Protein AF-0000000075688132 (afdb_homodimer)

Organism: Trichomonas vaginalis (strain ATCC PRA-98 / G3) (NCBI:txid412133)

InterPro domains:
  IPR000504 RNA recognition motif domain [PF00076] (13-69)
  IPR000504 RNA recognition motif domain [PS50102] (11-80)
  IPR012677 Nucleotide-binding alpha-beta plait domain superfamily [G3DSA:3.30.70.330] (2-105)
  IPR035979 RNA-binding domain superfamily [SSF54928] (10-76)

Nearest PDB structures (foldseek):
  6e4n-assembly1_A  TM=9.206E-01  e=1.959E-04  Trypanosoma brucei
  6e4p-assembly5_E  TM=8.701E-01  e=2.554E-04  Trypanosoma brucei
  1wg4-assembly1_A  TM=6.788E-01  e=3.116E-04  Mus musculus
  2mqo-assembly1_A  TM=6.902E-01  e=6.048E-04  Rattus norvegicus
  2o3d-assembly1_A  TM=6.010E-01  e=4.957E-04  Homo sapiens

Foldseek 3Di:
DPPVPCPAAAQKKKKDQDDQPDDPVLVCVVLPVLAAWDDWDQDPVRMIMTGGPDRRSLVVSQCQLVCVVPHFDDRVVTTMHMGTDDDPPCPVPPPPPDPPDDDDD/DPPPPCPAAAQKKKKDQDDQPDDPVLVCVVLPVLAAWDDWDQDPVRMIMTGGPDRRSLVVSQCQLVCVVPHFDDRVVTTMHMGTDDDPPCVVPPPPPPPPDDDDD

Radius of gyration: 23.94 Å; Cα contacts (8 Å, |Δi|>4): 353; chains: 2; bounding box: 51×87×80 Å

pLDDT: mean 81.84, std 22.95, range [25.56, 98.81]

Structure (mmCIF, N/CA/C/O backbone):
data_AF-0000000075688132-model_v1
#
loop_
_entity.id
_entity.type
_entity.pdbx_description
1 polymer 'RRM domain-containing protein'
#
loop_
_atom_site.group_PDB
_atom_site.id
_atom_site.type_symbol
_atom_site.label_atom_id
_atom_site.label_alt_id
_atom_site.label_comp_id
_atom_site.label_asym_id
_atom_site.label_entity_id
_atom_site.label_seq_id
_atom_site.pdbx_PDB_ins_code
_atom_site.Cartn_x
_atom_site.Cartn_y
_atom_site.Cartn_z
_atom_site.occupancy
_atom_site.B_iso_or_equiv
_atom_site.auth_seq_id
_atom_site.auth_comp_id
_atom_site.auth_asym_id
_atom_site.auth_atom_id
_atom_site.pdbx_PDB_model_num
ATOM 1 N N . MET A 1 1 ? -25.5 -23.625 10.602 1 25.56 1 MET A N 1
ATOM 2 C CA . MET A 1 1 ? -24.75 -22.469 10.141 1 25.56 1 MET A CA 1
ATOM 3 C C . MET A 1 1 ? -23.297 -22.844 9.844 1 25.56 1 MET A C 1
ATOM 5 O O . MET A 1 1 ? -22.547 -23.188 10.75 1 25.56 1 MET A O 1
ATOM 9 N N . SER A 1 2 ? -23.031 -23.703 8.859 1 31.55 2 SER A N 1
ATOM 10 C CA . SER A 1 2 ? -21.828 -24.438 8.484 1 31.55 2 SER A CA 1
ATOM 11 C C . SER A 1 2 ? -20.594 -23.547 8.469 1 31.55 2 SER A C 1
ATOM 13 O O . SER A 1 2 ? -20.594 -22.5 7.805 1 31.55 2 SER A O 1
ATOM 15 N N . GLU A 1 3 ? -19.984 -23.297 9.531 1 35.25 3 GLU A N 1
ATOM 16 C CA . GLU A 1 3 ? -18.688 -22.625 9.594 1 35.25 3 GLU A CA 1
ATOM 17 C C . GLU A 1 3 ? -17.844 -22.953 8.367 1 35.25 3 GLU A C 1
ATOM 19 O O . GLU A 1 3 ? -17.438 -24.094 8.172 1 35.25 3 GLU A O 1
ATOM 24 N N . GLU A 1 4 ? -18.375 -22.688 7.195 1 37.09 4 GLU A N 1
ATOM 25 C CA . GLU A 1 4 ? -17.656 -22.891 5.938 1 37.09 4 GLU A CA 1
ATOM 26 C C . GLU A 1 4 ? -16.156 -22.688 6.117 1 37.09 4 GLU A C 1
ATOM 28 O O . GLU A 1 4 ? -15.719 -21.625 6.555 1 37.09 4 GLU A O 1
ATOM 33 N N . LYS A 1 5 ? -15.43 -23.5 6.816 1 43.66 5 LYS A N 1
ATOM 34 C CA . LYS A 1 5 ? -14 -23.797 6.84 1 43.66 5 LYS A CA 1
ATOM 35 C C . LYS A 1 5 ? -13.297 -23.219 5.617 1 43.66 5 LYS A C 1
ATOM 37 O O . LYS A 1 5 ? -13.398 -23.766 4.516 1 43.66 5 LYS A O 1
ATOM 42 N N . THR A 1 6 ? -13.422 -22 5.215 1 45.59 6 THR A N 1
ATOM 43 C CA . THR A 1 6 ? -13.039 -21.281 4.004 1 45.59 6 THR A CA 1
ATOM 44 C C . THR A 1 6 ? -11.602 -21.625 3.609 1 45.59 6 THR A C 1
ATOM 46 O O . THR A 1 6 ? -10.648 -21.047 4.133 1 45.59 6 THR A O 1
ATOM 49 N N . GLY A 1 7 ? -11.141 -22.812 3.646 1 58.16 7 GLY A N 1
ATOM 50 C CA . GLY A 1 7 ? -10.055 -23.516 2.988 1 58.16 7 GLY A CA 1
ATOM 51 C C . GLY A 1 7 ? -9.602 -22.859 1.701 1 58.16 7 GLY A C 1
ATOM 52 O O . GLY A 1 7 ? -8.938 -23.484 0.873 1 58.16 7 GLY A O 1
ATOM 53 N N . GLY A 1 8 ? -10.227 -21.734 1.253 1 80.25 8 GLY A N 1
ATOM 54 C CA . GLY A 1 8 ? -10.07 -21.031 -0.012 1 80.25 8 GLY A CA 1
ATOM 55 C C . GLY A 1 8 ? -8.719 -20.359 -0.161 1 80.25 8 GLY A C 1
ATOM 56 O O . GLY A 1 8 ? -7.875 -20.453 0.733 1 80.25 8 GLY A O 1
ATOM 57 N N . PHE A 1 9 ? -8.328 -20.031 -1.297 1 92.69 9 PHE A N 1
ATOM 58 C CA . PHE A 1 9 ? -7.098 -19.312 -1.621 1 92.69 9 PHE A CA 1
ATOM 59 C C . PHE A 1 9 ? -6.906 -18.109 -0.695 1 92.69 9 PHE A C 1
ATOM 61 O O . PHE A 1 9 ? -7.859 -17.391 -0.407 1 92.69 9 PHE A O 1
ATOM 68 N N . PRO A 1 10 ? -5.711 -18.047 -0.022 1 96.44 10 PRO A N 1
ATOM 69 C CA . PRO A 1 10 ? -5.469 -16.922 0.874 1 96.44 10 PRO A CA 1
ATOM 70 C C . PRO A 1 10 ? -5.676 -15.57 0.189 1 96.44 10 PRO A C 1
ATOM 72 O O . PRO A 1 10 ? -5.52 -15.461 -1.03 1 96.44 10 PRO A O 1
ATOM 75 N N . LYS A 1 11 ? -6.051 -14.547 0.986 1 97.88 11 LYS A N 1
ATOM 76 C CA . LYS A 1 11 ? -6.211 -13.188 0.479 1 97.88 11 LYS A CA 1
ATOM 77 C C . LYS A 1 11 ? -4.863 -12.469 0.377 1 97.88 11 LYS A C 1
ATOM 79 O O . LYS A 1 11 ? -4.75 -11.438 -0.286 1 97.88 11 LYS A O 1
ATOM 84 N N . THR A 1 12 ? -3.854 -13.023 1.082 1 98.5 12 THR A N 1
ATOM 85 C CA . THR A 1 12 ? -2.541 -12.391 1.166 1 98.5 12 THR A CA 1
ATOM 86 C C . THR A 1 12 ? -1.524 -13.141 0.309 1 98.5 12 THR A C 1
ATOM 88 O O . THR A 1 12 ? -1.48 -14.375 0.321 1 98.5 12 THR A O 1
ATOM 91 N N . VAL A 1 13 ? -0.797 -12.375 -0.409 1 98.25 1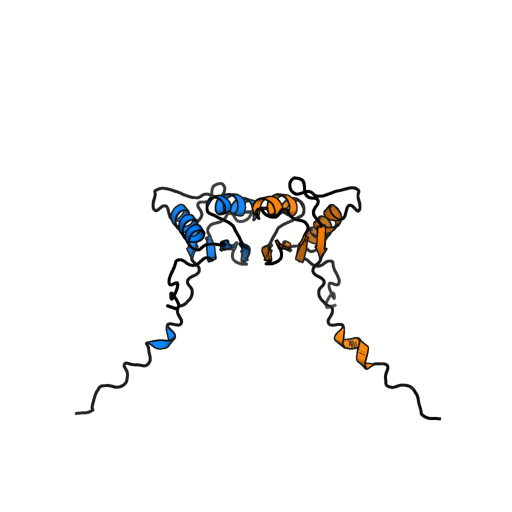3 VAL A N 1
ATOM 92 C CA . VAL A 1 13 ? 0.225 -12.961 -1.271 1 98.25 13 VAL A CA 1
ATOM 93 C C . VAL A 1 13 ? 1.539 -12.195 -1.104 1 98.25 13 VAL A C 1
ATOM 95 O O . VAL A 1 13 ? 1.55 -11.062 -0.623 1 98.25 13 VAL A O 1
ATOM 98 N N . PHE A 1 14 ? 2.6 -12.844 -1.482 1 98.31 14 PHE A N 1
ATOM 99 C CA . PHE A 1 14 ? 3.916 -12.227 -1.578 1 98.31 14 PHE A CA 1
ATOM 100 C C . PHE A 1 14 ? 4.348 -12.094 -3.033 1 98.31 14 PHE A C 1
ATOM 102 O O . PHE A 1 14 ? 4.188 -13.031 -3.822 1 98.31 14 PHE A O 1
ATOM 109 N N . VAL A 1 15 ? 4.832 -10.961 -3.303 1 98.25 15 VAL A N 1
ATOM 110 C CA . VAL A 1 15 ? 5.379 -10.703 -4.633 1 98.25 15 VAL A CA 1
ATOM 111 C C . VAL A 1 15 ? 6.902 -10.688 -4.57 1 98.25 15 VAL A C 1
ATOM 113 O O . VAL A 1 15 ? 7.492 -9.93 -3.793 1 98.25 15 VAL A O 1
ATOM 116 N N . LYS A 1 16 ? 7.512 -11.453 -5.398 1 97.12 16 LYS A N 1
ATOM 117 C CA . LYS A 1 16 ? 8.961 -11.617 -5.422 1 97.12 16 LYS A CA 1
ATOM 118 C C . LYS A 1 16 ? 9.531 -11.312 -6.805 1 97.12 16 LYS A C 1
ATOM 120 O O . LYS A 1 16 ? 8.773 -11.117 -7.762 1 97.12 16 LYS A O 1
ATOM 125 N N . ARG A 1 17 ? 10.938 -11.25 -6.832 1 96.5 17 ARG A N 1
ATOM 126 C CA . ARG A 1 17 ? 11.672 -10.977 -8.062 1 96.5 17 ARG A CA 1
ATOM 127 C C . ARG A 1 17 ? 11.383 -9.57 -8.57 1 96.5 17 ARG A C 1
ATOM 129 O O . ARG A 1 17 ? 11.195 -9.359 -9.773 1 96.5 17 ARG A O 1
ATOM 136 N N . LEU A 1 18 ? 11.273 -8.75 -7.668 1 97.06 18 LEU A N 1
ATOM 137 C CA . LEU A 1 18 ? 11.086 -7.34 -7.988 1 97.06 18 LEU A CA 1
ATOM 138 C C . LEU A 1 18 ? 12.422 -6.645 -8.203 1 97.06 18 LEU A C 1
ATOM 140 O O . LEU A 1 18 ? 13.43 -7.023 -7.598 1 97.06 18 LEU A O 1
ATOM 144 N N . PRO A 1 19 ? 12.383 -5.621 -9.109 1 96.25 19 PRO A N 1
ATOM 145 C CA . PRO A 1 19 ? 13.594 -4.809 -9.188 1 96.25 19 PRO A CA 1
ATOM 146 C C . PRO A 1 19 ? 13.992 -4.215 -7.836 1 96.25 19 PRO A C 1
ATOM 148 O O . PRO A 1 19 ? 13.133 -3.979 -6.984 1 96.25 19 PRO A O 1
ATOM 151 N N . GLU A 1 20 ? 15.266 -3.926 -7.652 1 93.31 20 GLU A N 1
ATOM 152 C CA . GLU A 1 20 ? 15.758 -3.41 -6.379 1 93.31 20 GLU A CA 1
ATOM 153 C C . GLU A 1 20 ? 15.141 -2.051 -6.059 1 93.31 20 GLU A C 1
ATOM 155 O O . GLU A 1 20 ? 14.914 -1.722 -4.895 1 93.31 20 GLU A O 1
ATOM 160 N N . ASP A 1 21 ? 14.875 -1.342 -7.094 1 93.94 21 ASP A N 1
ATOM 161 C CA . ASP A 1 21 ? 14.414 0.03 -6.895 1 93.94 21 ASP A CA 1
ATOM 162 C C . ASP A 1 21 ? 12.945 0.176 -7.266 1 93.94 21 ASP A C 1
ATOM 164 O O . ASP A 1 21 ? 12.516 1.24 -7.715 1 93.94 21 ASP A O 1
ATOM 168 N N . TYR A 1 22 ? 12.195 -0.896 -7.184 1 95.94 22 TYR A N 1
ATOM 169 C CA . TYR A 1 22 ? 10.773 -0.779 -7.512 1 95.94 22 TYR A CA 1
ATOM 170 C C . TYR A 1 22 ? 10.07 0.173 -6.551 1 95.94 22 TYR A C 1
ATOM 172 O O . TYR A 1 22 ? 10.562 0.437 -5.453 1 95.94 22 TYR A O 1
ATOM 180 N N . THR A 1 23 ? 8.992 0.674 -6.98 1 95.69 23 THR A N 1
ATOM 181 C CA . THR A 1 23 ? 8.141 1.503 -6.133 1 95.69 23 THR A CA 1
ATOM 182 C C . THR A 1 23 ? 6.816 0.804 -5.848 1 95.69 23 THR A C 1
ATOM 184 O O . THR A 1 23 ? 6.375 -0.043 -6.625 1 95.69 23 THR A O 1
ATOM 187 N N . MET A 1 24 ? 6.223 1.132 -4.77 1 96.31 24 MET A N 1
ATOM 188 C CA . MET A 1 24 ? 4.922 0.572 -4.406 1 96.31 24 MET A CA 1
ATOM 189 C C . MET A 1 24 ? 3.877 0.894 -5.469 1 96.31 24 MET A C 1
ATOM 191 O O . MET A 1 24 ? 3.016 0.066 -5.77 1 96.31 24 MET A O 1
ATOM 195 N N . THR A 1 25 ? 4.012 2.01 -6.02 1 96.62 25 THR A N 1
ATOM 196 C CA . THR A 1 25 ? 3.068 2.471 -7.031 1 96.62 25 THR A CA 1
ATOM 197 C C . THR A 1 25 ? 3.053 1.523 -8.227 1 96.62 25 THR A C 1
ATOM 199 O O . THR A 1 25 ? 1.985 1.163 -8.727 1 96.62 25 THR A O 1
ATOM 202 N N . GLU A 1 26 ? 4.23 1.087 -8.688 1 96.69 26 GLU A N 1
ATOM 203 C CA . GLU A 1 26 ? 4.332 0.205 -9.844 1 96.69 26 GLU A CA 1
ATOM 204 C C . GLU A 1 26 ? 3.615 -1.118 -9.594 1 96.69 26 GLU A C 1
ATOM 206 O O . GLU A 1 26 ? 2.895 -1.613 -10.461 1 96.69 26 GLU A O 1
ATOM 211 N N . VAL A 1 27 ? 3.779 -1.646 -8.445 1 97.44 27 VAL A N 1
ATOM 212 C CA . VAL A 1 27 ? 3.178 -2.936 -8.125 1 97.44 27 VAL A CA 1
ATOM 213 C C . VAL A 1 27 ? 1.677 -2.768 -7.91 1 97.44 27 VAL A C 1
ATOM 215 O O . VAL A 1 27 ? 0.883 -3.607 -8.344 1 97.44 27 VAL A O 1
ATOM 218 N N . ALA A 1 28 ? 1.306 -1.688 -7.23 1 97.81 28 ALA A N 1
ATOM 219 C CA . ALA A 1 28 ? -0.109 -1.405 -7.004 1 97.81 28 ALA A CA 1
ATOM 220 C C . ALA A 1 28 ? -0.863 -1.298 -8.328 1 97.81 28 ALA A C 1
ATOM 222 O O . ALA A 1 28 ? -2 -1.763 -8.438 1 97.81 28 ALA A O 1
ATOM 223 N N . GLU A 1 29 ? -0.226 -0.663 -9.336 1 96.94 29 GLU A N 1
ATOM 224 C CA . GLU A 1 29 ? -0.842 -0.496 -10.648 1 96.94 29 GLU A CA 1
ATOM 225 C C . GLU A 1 29 ? -1.121 -1.847 -11.297 1 96.94 29 GLU A C 1
ATOM 227 O O . GLU A 1 29 ? -2.139 -2.016 -11.977 1 96.94 29 GLU A O 1
ATOM 232 N N . LEU A 1 30 ? -0.283 -2.707 -11.094 1 96.25 30 LEU A N 1
ATOM 233 C CA . LEU A 1 30 ? -0.427 -4.043 -11.656 1 96.25 30 LEU A CA 1
ATOM 234 C C . LEU A 1 30 ? -1.468 -4.852 -10.891 1 96.25 30 LEU A C 1
ATOM 236 O O . LEU A 1 30 ? -2.369 -5.441 -11.484 1 96.25 30 LEU A O 1
ATOM 240 N N . ALA A 1 31 ? -1.427 -4.883 -9.586 1 98 31 ALA A N 1
ATOM 241 C CA . ALA A 1 31 ? -2.232 -5.734 -8.711 1 98 31 ALA A CA 1
ATOM 242 C C . ALA A 1 31 ? -3.689 -5.281 -8.703 1 98 31 ALA A C 1
ATOM 244 O O . ALA A 1 31 ? -4.598 -6.102 -8.547 1 98 31 ALA A O 1
ATOM 245 N N . VAL A 1 32 ? -3.898 -3.982 -8.836 1 97.31 32 VAL A N 1
ATOM 246 C CA . VAL A 1 32 ? -5.242 -3.424 -8.719 1 97.31 32 VAL A CA 1
ATOM 247 C C . VAL A 1 32 ? -6.129 -3.969 -9.828 1 97.31 32 VAL A C 1
ATOM 249 O O . VAL A 1 32 ? -7.355 -3.979 -9.711 1 97.31 32 VAL A O 1
ATOM 252 N N . GLN A 1 33 ? -5.531 -4.41 -10.977 1 96.69 33 GLN A N 1
ATOM 253 C CA . GLN A 1 33 ? -6.277 -4.953 -12.102 1 96.69 33 GLN A CA 1
ATOM 254 C C . GLN A 1 33 ? -6.992 -6.246 -11.719 1 96.69 33 GLN A C 1
ATOM 256 O O . GLN A 1 33 ? -7.918 -6.68 -12.406 1 96.69 33 GLN A O 1
ATOM 261 N N . TYR A 1 34 ? -6.66 -6.832 -10.57 1 96.81 34 TYR A N 1
ATOM 262 C CA . TYR A 1 34 ? -7.195 -8.141 -10.188 1 96.81 34 TYR A CA 1
ATOM 263 C C . T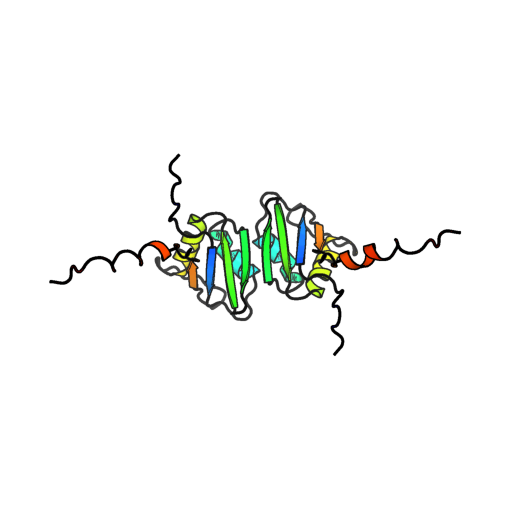YR A 1 34 ? -8.18 -8.008 -9.031 1 96.81 34 TYR A C 1
ATOM 265 O O . TYR A 1 34 ? -8.859 -8.969 -8.68 1 96.81 34 TYR A O 1
ATOM 273 N N . GLY A 1 35 ? -8.164 -6.797 -8.422 1 97.38 35 GLY A N 1
ATOM 274 C CA . GLY A 1 35 ? -9.109 -6.586 -7.34 1 97.38 35 GLY A CA 1
ATOM 275 C C . GLY A 1 35 ? -8.695 -5.465 -6.406 1 97.38 35 GLY A C 1
ATOM 276 O O . GLY A 1 35 ? -7.676 -4.809 -6.621 1 97.38 35 GLY A O 1
ATOM 277 N N . GLN A 1 36 ? -9.5 -5.258 -5.379 1 97.12 36 GLN A N 1
ATOM 278 C CA . GLN A 1 36 ? -9.242 -4.199 -4.41 1 97.12 36 GLN A CA 1
ATOM 279 C C . GLN A 1 36 ? -8.117 -4.59 -3.457 1 97.12 36 GLN A C 1
ATOM 281 O O . GLN A 1 36 ? -8.117 -5.688 -2.898 1 97.12 36 GLN A O 1
ATOM 286 N N . ILE A 1 37 ? -7.215 -3.719 -3.305 1 98.38 37 ILE A N 1
ATOM 287 C CA . ILE A 1 37 ? -6.078 -3.934 -2.418 1 98.38 37 ILE A CA 1
ATOM 288 C C . ILE A 1 37 ? -6.367 -3.322 -1.05 1 98.38 37 ILE A C 1
ATOM 290 O O . ILE A 1 37 ? -6.789 -2.168 -0.956 1 98.38 37 ILE A O 1
ATOM 294 N N . MET A 1 38 ? -6.094 -4.039 0.007 1 98.06 38 MET A N 1
ATOM 295 C CA . MET A 1 38 ? -6.359 -3.57 1.363 1 98.06 38 MET A CA 1
ATOM 296 C C . MET A 1 38 ? -5.066 -3.186 2.072 1 98.06 38 MET A C 1
ATOM 298 O O . MET A 1 38 ? -5.07 -2.342 2.971 1 98.06 38 MET A O 1
ATOM 302 N N . GLU A 1 39 ? -4.031 -3.865 1.659 1 98.62 39 GLU A N 1
ATOM 303 C CA . GLU A 1 39 ? -2.756 -3.652 2.338 1 98.62 39 GLU A CA 1
ATOM 304 C C . GLU A 1 39 ? -1.582 -3.959 1.414 1 98.62 39 GLU A C 1
ATOM 306 O O . GLU A 1 39 ? -1.639 -4.898 0.619 1 98.62 39 GLU A O 1
ATOM 311 N N . MET A 1 40 ? -0.574 -3.195 1.532 1 98.75 40 MET A N 1
ATOM 312 C CA . MET A 1 40 ? 0.714 -3.439 0.889 1 98.75 40 MET A CA 1
ATOM 313 C C . MET A 1 40 ? 1.865 -3.107 1.832 1 98.75 40 MET A C 1
ATOM 315 O O . MET A 1 40 ? 1.902 -2.021 2.414 1 98.75 40 MET A O 1
ATOM 319 N N . THR A 1 41 ? 2.836 -4.047 1.959 1 98.69 41 THR A N 1
ATOM 320 C CA . THR A 1 41 ? 3.957 -3.818 2.863 1 98.69 41 THR A CA 1
ATOM 321 C C . THR A 1 41 ? 5.258 -4.324 2.25 1 98.69 41 THR A C 1
ATOM 323 O O . THR A 1 41 ? 5.344 -5.473 1.816 1 98.69 41 THR A O 1
ATOM 326 N N . ARG A 1 42 ? 6.137 -3.428 2.201 1 98.25 42 ARG A N 1
ATOM 327 C CA . ARG A 1 42 ? 7.465 -3.834 1.748 1 98.25 42 ARG A CA 1
ATOM 328 C C . ARG A 1 42 ? 8.211 -4.586 2.844 1 98.25 42 ARG A C 1
ATOM 330 O O . ARG A 1 42 ? 8.312 -4.109 3.977 1 98.25 42 ARG A O 1
ATOM 337 N N . MET A 1 43 ? 8.734 -5.703 2.482 1 97.5 43 MET A N 1
ATOM 338 C CA . MET A 1 43 ? 9.469 -6.516 3.439 1 97.5 43 MET A CA 1
ATOM 339 C C . MET A 1 43 ? 10.961 -6.188 3.398 1 97.5 43 MET A C 1
ATOM 341 O O . MET A 1 43 ? 11.445 -5.602 2.43 1 97.5 43 MET A O 1
ATOM 345 N N . ASP A 1 44 ? 11.664 -6.598 4.367 1 95.38 44 ASP A N 1
ATOM 346 C CA . ASP A 1 44 ? 13.094 -6.309 4.492 1 95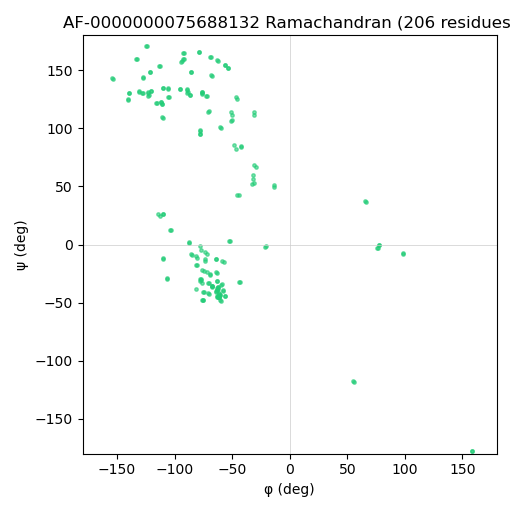.38 44 ASP A CA 1
ATOM 347 C C . ASP A 1 44 ? 13.898 -7.051 3.426 1 95.38 44 ASP A C 1
ATOM 349 O O . ASP A 1 44 ? 14.961 -6.59 3.01 1 95.38 44 ASP A O 1
ATOM 353 N N . ASP A 1 45 ? 13.422 -8.102 2.957 1 96 45 ASP A N 1
ATOM 354 C CA . ASP A 1 45 ? 14.141 -8.906 1.974 1 96 45 ASP A CA 1
ATOM 355 C C . ASP A 1 45 ? 13.852 -8.422 0.553 1 96 45 ASP A C 1
ATOM 357 O O . ASP A 1 45 ? 14.32 -9.023 -0.418 1 96 45 ASP A O 1
ATOM 361 N N . GLY A 1 46 ? 13.07 -7.387 0.427 1 95.69 46 GLY A N 1
ATOM 362 C CA . GLY A 1 46 ? 12.797 -6.824 -0.884 1 95.69 46 GLY A CA 1
ATOM 363 C C . GLY A 1 46 ? 11.477 -7.293 -1.47 1 95.69 46 GLY A C 1
ATOM 364 O O . GLY A 1 46 ? 11.039 -6.789 -2.508 1 95.69 46 GLY A O 1
ATOM 365 N N . ALA A 1 47 ? 10.859 -8.242 -0.813 1 97.81 47 ALA A N 1
ATOM 366 C CA . ALA A 1 47 ? 9.547 -8.695 -1.274 1 97.81 47 ALA A CA 1
ATOM 367 C C . ALA A 1 47 ? 8.453 -7.723 -0.84 1 97.81 47 ALA A C 1
ATOM 369 O O . ALA A 1 47 ? 8.695 -6.828 -0.025 1 97.81 47 ALA A O 1
ATOM 370 N N . LEU A 1 48 ? 7.332 -7.941 -1.489 1 98.56 48 LEU A N 1
ATOM 371 C CA . LEU A 1 48 ? 6.184 -7.109 -1.148 1 98.56 48 LEU A CA 1
ATOM 372 C C . LEU A 1 48 ? 5.004 -7.973 -0.711 1 98.56 48 LEU A C 1
ATOM 374 O O . LEU A 1 48 ? 4.613 -8.906 -1.417 1 98.56 48 LEU A O 1
ATOM 378 N N . LEU A 1 49 ? 4.473 -7.668 0.421 1 98.75 49 LEU A N 1
ATOM 379 C CA . LEU A 1 49 ? 3.242 -8.297 0.885 1 98.75 49 LEU A CA 1
ATOM 380 C C . LEU A 1 49 ? 2.02 -7.535 0.383 1 98.75 49 LEU A C 1
ATOM 382 O O . LEU A 1 49 ? 1.95 -6.309 0.507 1 98.75 49 LEU A O 1
ATOM 386 N N . ILE A 1 50 ? 1.088 -8.25 -0.172 1 98.81 50 ILE A N 1
ATOM 387 C CA . ILE A 1 50 ? -0.166 -7.648 -0.608 1 98.81 50 ILE A CA 1
ATOM 388 C C . ILE A 1 50 ? -1.344 -8.43 -0.027 1 98.81 50 ILE A C 1
ATOM 390 O O . ILE A 1 50 ? -1.396 -9.656 -0.131 1 98.81 50 ILE A O 1
ATOM 394 N N . ARG A 1 51 ? -2.256 -7.691 0.553 1 98.62 51 ARG A N 1
ATOM 395 C CA . ARG A 1 51 ? -3.527 -8.266 0.977 1 98.62 51 ARG A CA 1
ATOM 396 C C . ARG A 1 51 ? -4.68 -7.719 0.14 1 98.62 51 ARG A C 1
ATOM 398 O O . ARG A 1 51 ? -4.938 -6.512 0.138 1 98.62 51 ARG A O 1
ATOM 405 N N . PHE A 1 52 ? -5.379 -8.641 -0.477 1 98.25 52 PHE A N 1
ATOM 406 C CA . PHE A 1 52 ? -6.559 -8.273 -1.25 1 98.25 52 PHE A CA 1
ATOM 407 C C . PHE A 1 52 ? -7.812 -8.352 -0.391 1 98.25 52 PHE A C 1
ATOM 409 O O . PHE A 1 52 ? -7.812 -8.984 0.667 1 98.25 52 PHE A O 1
ATOM 416 N N . GLU A 1 53 ? -8.789 -7.672 -0.846 1 97.31 53 GLU A N 1
ATOM 417 C CA . GLU A 1 53 ? -10.086 -7.766 -0.18 1 97.31 53 GLU A CA 1
ATOM 418 C C . GLU A 1 53 ? -10.695 -9.156 -0.351 1 97.31 53 GLU A C 1
ATOM 420 O O . GLU A 1 53 ? -11.312 -9.688 0.577 1 97.31 53 GLU A O 1
ATOM 425 N N . GLU A 1 54 ? -10.484 -9.773 -1.524 1 97.19 54 GLU A N 1
ATOM 426 C CA . GLU A 1 54 ? -11.094 -11.062 -1.854 1 97.19 54 GLU A CA 1
ATOM 427 C C . GLU A 1 54 ? -10.039 -12.109 -2.174 1 97.19 54 GLU A C 1
ATOM 429 O O . GLU A 1 54 ? -9.039 -11.805 -2.832 1 97.19 54 GLU A O 1
ATO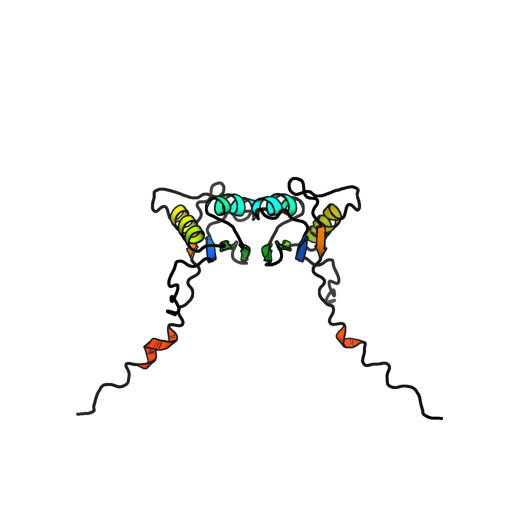M 434 N N . SER A 1 55 ? -10.359 -13.344 -1.851 1 96.88 55 SER A N 1
ATOM 435 C CA . SER A 1 55 ? -9.453 -14.453 -2.133 1 96.88 55 SER A CA 1
ATOM 436 C C . SER A 1 55 ? -9.312 -14.68 -3.635 1 96.88 55 SER A C 1
ATOM 438 O O . SER A 1 55 ? -8.234 -15.031 -4.117 1 96.88 55 SER A O 1
ATOM 440 N N . ASP A 1 56 ? -10.43 -14.484 -4.34 1 96.75 56 ASP A N 1
ATOM 441 C CA . ASP A 1 56 ? -10.422 -14.688 -5.785 1 96.75 56 ASP A CA 1
ATOM 442 C C . ASP A 1 56 ? -9.461 -13.719 -6.473 1 96.75 56 ASP A C 1
ATOM 444 O O . ASP A 1 56 ? -8.828 -14.07 -7.473 1 96.75 56 ASP A O 1
ATOM 448 N N . SER A 1 57 ? -9.383 -12.516 -6.023 1 97.62 57 SER A N 1
ATOM 449 C CA . SER A 1 57 ? -8.453 -11.523 -6.562 1 97.62 57 SER A CA 1
ATOM 450 C C . SER A 1 57 ? -7.004 -11.969 -6.383 1 97.62 57 SER A C 1
ATOM 452 O O . SER A 1 57 ? -6.207 -11.891 -7.32 1 97.62 57 SER A O 1
ATOM 454 N N . ALA A 1 58 ? -6.758 -12.445 -5.184 1 97.56 58 ALA A N 1
ATOM 455 C CA . ALA A 1 58 ? -5.414 -12.945 -4.891 1 97.56 58 ALA A CA 1
ATOM 456 C C . ALA A 1 58 ? -5.059 -14.117 -5.797 1 97.56 58 ALA A C 1
ATOM 458 O O . ALA A 1 58 ? -3.945 -14.188 -6.324 1 97.56 58 ALA A O 1
ATOM 459 N N . LYS A 1 59 ? -6.012 -14.977 -5.898 1 95.5 59 LYS A N 1
ATOM 460 C CA . LYS A 1 59 ? -5.805 -16.141 -6.758 1 95.5 59 LYS A CA 1
ATOM 461 C C . LYS A 1 59 ? -5.539 -15.711 -8.203 1 95.5 59 LYS A C 1
ATOM 463 O O . LYS A 1 59 ? -4.629 -16.234 -8.852 1 95.5 59 LYS A O 1
ATOM 468 N N . GLY A 1 60 ? -6.367 -14.844 -8.703 1 94.56 60 GLY A N 1
ATOM 469 C CA . GLY A 1 60 ? -6.172 -14.352 -10.055 1 94.56 60 GLY A CA 1
ATOM 470 C C . GLY A 1 60 ? -4.805 -13.734 -10.273 1 94.56 60 GLY A C 1
ATOM 471 O O . GLY A 1 60 ? -4.168 -13.969 -11.297 1 94.56 60 GLY A O 1
ATOM 472 N N . PHE A 1 61 ? -4.379 -12.922 -9.312 1 96.56 61 PHE A N 1
ATOM 473 C CA . PHE A 1 61 ? -3.072 -12.281 -9.367 1 96.56 61 PHE A CA 1
ATOM 474 C C . PHE A 1 61 ? -1.958 -13.32 -9.352 1 96.56 61 PHE A C 1
ATOM 476 O O . PHE A 1 61 ? -1.012 -13.234 -10.133 1 96.56 61 PHE A O 1
ATOM 483 N N . THR A 1 62 ? -2.082 -14.273 -8.508 1 95.69 62 THR A N 1
ATOM 484 C CA . THR A 1 62 ? -1.107 -15.352 -8.391 1 95.69 62 THR A CA 1
ATOM 485 C C . THR A 1 62 ? -1.035 -16.156 -9.688 1 95.69 62 THR A C 1
ATOM 487 O O . THR A 1 62 ? 0.055 -16.438 -10.188 1 95.69 62 THR A O 1
ATOM 490 N N . ASP A 1 63 ? -2.205 -16.484 -10.242 1 93.31 63 ASP A N 1
ATOM 491 C CA . ASP A 1 63 ? -2.273 -17.281 -11.469 1 93.31 63 ASP A CA 1
ATOM 492 C C . ASP A 1 63 ? -1.648 -16.531 -12.641 1 93.31 63 ASP A C 1
ATOM 494 O O . ASP A 1 63 ? -0.954 -17.125 -13.469 1 93.31 63 ASP A O 1
ATOM 498 N N . ALA A 1 64 ? -1.927 -15.281 -12.68 1 92.88 64 ALA A N 1
ATOM 499 C CA . ALA A 1 64 ? -1.397 -14.461 -13.766 1 92.88 64 ALA A CA 1
ATOM 500 C C . ALA A 1 64 ? 0.128 -14.414 -13.727 1 92.88 64 ALA A C 1
ATOM 502 O O . ALA A 1 64 ? 0.785 -14.414 -14.766 1 92.88 64 ALA A O 1
ATOM 503 N N . ALA A 1 65 ? 0.672 -14.344 -12.594 1 93.25 65 ALA A N 1
ATOM 504 C CA . ALA A 1 65 ? 2.119 -14.234 -12.43 1 93.25 65 ALA A CA 1
ATOM 505 C C . ALA A 1 65 ? 2.799 -15.586 -12.656 1 93.25 65 ALA A C 1
ATOM 507 O O . ALA A 1 65 ? 3.998 -15.641 -12.938 1 93.25 65 ALA A O 1
ATOM 508 N N . SER A 1 66 ? 2.158 -16.625 -12.367 1 86.88 66 SER A N 1
ATOM 509 C CA . SER A 1 66 ? 2.715 -17.969 -12.477 1 86.88 66 SER A CA 1
ATOM 510 C C . SER A 1 66 ? 2.867 -18.391 -13.93 1 86.88 66 SER A C 1
ATOM 512 O O . SER A 1 66 ? 3.566 -19.359 -14.227 1 86.88 66 SER A O 1
ATOM 514 N N . GLY A 1 67 ? 2.406 -17.703 -14.836 1 79.12 67 GLY A N 1
ATOM 515 C CA . GLY A 1 67 ? 2.514 -18.078 -16.234 1 79.12 67 GLY A CA 1
ATOM 516 C C . GLY A 1 67 ? 1.543 -19.172 -16.641 1 79.12 67 GLY A C 1
ATOM 517 O O . GLY A 1 67 ? 1.611 -19.688 -17.766 1 79.12 67 GLY A O 1
ATOM 518 N N . LYS A 1 68 ? 0.806 -19.688 -15.789 1 70.44 68 LYS A N 1
ATOM 519 C CA . LYS A 1 68 ? -0.103 -20.797 -16.094 1 70.44 68 LYS A CA 1
ATOM 520 C C . LYS A 1 68 ? -0.838 -20.547 -17.422 1 70.44 68 LYS A C 1
ATOM 522 O O . LYS A 1 68 ? -1.062 -21.469 -18.188 1 70.44 68 LYS A O 1
ATOM 527 N N . LYS A 1 69 ? -1.151 -19.453 -17.828 1 67.88 69 LYS A N 1
ATOM 528 C CA . LYS A 1 69 ? -1.88 -19.188 -19.062 1 67.88 69 LYS A CA 1
ATOM 529 C C . LYS A 1 69 ? -1.003 -18.469 -20.078 1 67.88 69 LYS A C 1
ATOM 531 O O . LYS A 1 69 ? -1.511 -17.781 -20.969 1 67.88 69 LYS A O 1
ATOM 536 N N . GLY A 1 70 ? 0.339 -18.703 -19.875 1 75.44 70 GLY A N 1
ATOM 537 C CA . GLY A 1 70 ? 1.246 -18.016 -20.781 1 75.44 70 GLY A CA 1
ATOM 538 C C . GLY A 1 70 ? 1.43 -16.547 -20.438 1 75.44 70 GLY A C 1
ATOM 539 O O . GLY A 1 70 ? 2.156 -15.836 -21.125 1 75.44 70 GLY A O 1
ATOM 540 N N . LYS A 1 71 ? 0.722 -16.25 -19.422 1 76.62 71 LYS A N 1
ATOM 541 C CA . LYS A 1 71 ? 0.839 -14.852 -19.016 1 76.62 71 LYS A CA 1
ATOM 542 C C . LYS A 1 71 ? 2.023 -14.641 -18.078 1 76.62 71 LYS A C 1
ATOM 544 O O . LYS A 1 71 ? 2.303 -15.492 -17.234 1 76.62 71 LYS A O 1
ATOM 549 N N . VAL A 1 72 ? 2.838 -13.672 -18.438 1 84.31 72 VAL A N 1
ATOM 550 C CA . VAL A 1 72 ? 3.936 -13.289 -17.562 1 84.31 72 VAL A CA 1
ATOM 551 C C . VAL A 1 72 ? 3.73 -11.859 -17.078 1 84.31 72 VAL A C 1
ATOM 553 O O . VAL A 1 72 ? 3.488 -10.953 -17.875 1 84.31 72 VAL A O 1
ATOM 556 N N . LEU A 1 73 ? 3.668 -11.766 -15.766 1 93.19 73 LEU A N 1
ATOM 557 C CA . LEU A 1 73 ? 3.604 -10.414 -15.227 1 93.19 73 LEU A CA 1
ATOM 558 C C . LEU A 1 73 ? 5.004 -9.859 -14.984 1 93.19 73 LEU A C 1
ATOM 560 O O . LEU A 1 73 ? 5.875 -10.562 -14.469 1 93.19 73 LEU A O 1
ATOM 564 N N . LYS A 1 74 ? 5.07 -8.633 -15.484 1 93.81 74 LYS A N 1
ATOM 565 C CA . LYS A 1 74 ? 6.387 -8.008 -15.375 1 93.81 74 LYS A CA 1
ATOM 566 C C . LYS A 1 74 ? 6.297 -6.637 -14.711 1 93.81 74 LYS A C 1
ATOM 568 O O . LYS A 1 74 ? 5.312 -5.918 -14.891 1 93.81 74 LYS A O 1
ATOM 573 N N . ILE A 1 75 ? 7.266 -6.379 -13.961 1 94.81 75 ILE A N 1
ATOM 574 C CA . ILE A 1 75 ? 7.574 -5.023 -13.523 1 94.81 75 ILE A CA 1
ATOM 575 C C . ILE A 1 75 ? 8.859 -4.543 -14.188 1 94.81 75 ILE A C 1
ATOM 577 O O . ILE A 1 75 ? 9.938 -5.086 -13.938 1 94.81 75 ILE A O 1
ATOM 581 N N . ARG A 1 76 ? 8.672 -3.617 -15.094 1 93.69 76 ARG A N 1
ATOM 582 C CA . ARG A 1 76 ? 9.789 -3.217 -15.953 1 93.69 76 ARG A CA 1
ATOM 583 C C . ARG A 1 76 ? 10.375 -4.418 -16.688 1 93.69 76 ARG A C 1
ATOM 585 O O . ARG A 1 76 ? 9.68 -5.078 -17.453 1 93.69 76 ARG A O 1
ATOM 592 N N . ASP A 1 77 ? 11.555 -4.73 -16.484 1 92.5 77 ASP A N 1
ATOM 593 C CA . ASP A 1 77 ? 12.172 -5.832 -17.219 1 92.5 77 ASP A CA 1
ATOM 594 C C . ASP A 1 77 ? 12.273 -7.082 -16.344 1 92.5 77 ASP A C 1
ATOM 596 O O . ASP A 1 77 ? 12.891 -8.07 -16.734 1 92.5 77 ASP A O 1
ATOM 600 N N . SER A 1 78 ? 11.562 -7.039 -15.203 1 94.62 78 SER A N 1
ATOM 601 C CA . SER A 1 78 ? 11.641 -8.156 -14.273 1 94.62 78 SER A CA 1
ATOM 602 C C . SER A 1 78 ? 10.328 -8.922 -14.211 1 94.62 78 SER A C 1
ATOM 604 O O . SER A 1 78 ? 9.273 -8.344 -13.93 1 94.62 78 SER A O 1
ATOM 606 N N . GLN A 1 79 ? 10.398 -10.203 -14.531 1 94.06 79 GLN A N 1
ATOM 607 C CA . GLN A 1 79 ? 9.227 -11.055 -14.336 1 94.06 79 GLN A CA 1
ATOM 608 C C . GLN A 1 79 ? 8.992 -11.336 -12.859 1 94.06 79 GLN A C 1
ATOM 610 O O . GLN A 1 79 ? 9.891 -11.805 -12.156 1 94.06 79 GLN A O 1
ATOM 615 N N . ILE A 1 80 ? 7.75 -11.055 -12.461 1 96.38 80 ILE A N 1
ATOM 616 C CA . ILE A 1 80 ? 7.508 -11.203 -11.031 1 96.38 80 ILE A CA 1
ATOM 617 C C . ILE A 1 80 ? 6.961 -12.594 -10.742 1 96.38 80 ILE A C 1
ATOM 619 O O . ILE A 1 80 ? 6.477 -13.281 -11.648 1 96.38 80 ILE A O 1
ATOM 623 N N . TYR A 1 81 ? 7.16 -12.977 -9.453 1 95 81 TYR A N 1
ATOM 624 C CA . TYR A 1 81 ? 6.656 -14.227 -8.898 1 95 81 TYR A CA 1
ATOM 625 C C . TYR A 1 81 ? 5.77 -13.969 -7.688 1 95 81 TYR A C 1
ATOM 627 O O . TYR A 1 81 ? 6.109 -13.164 -6.82 1 95 81 TYR A O 1
ATOM 635 N N . VAL A 1 82 ? 4.59 -14.633 -7.738 1 97.31 82 VAL A N 1
ATOM 636 C CA . VAL A 1 82 ? 3.643 -14.383 -6.656 1 97.31 82 VAL A CA 1
ATOM 637 C C . VAL A 1 82 ? 3.328 -15.688 -5.93 1 97.31 82 VAL A C 1
ATOM 639 O O . VAL A 1 82 ? 2.967 -16.688 -6.562 1 97.31 82 VAL A O 1
ATOM 642 N N . ILE A 1 83 ? 3.377 -15.695 -4.629 1 96.12 83 ILE A N 1
ATOM 643 C CA . ILE A 1 83 ? 3.111 -16.906 -3.846 1 96.12 83 ILE A CA 1
ATOM 644 C C . ILE A 1 83 ? 2.115 -16.578 -2.732 1 96.12 83 ILE A C 1
ATOM 646 O O . ILE A 1 83 ? 2.229 -15.547 -2.066 1 96.12 83 ILE A O 1
ATOM 650 N N . PRO A 1 84 ? 1.13 -17.359 -2.588 1 96.69 84 PRO A N 1
ATOM 651 C CA . PRO A 1 84 ? 0.151 -17.109 -1.528 1 96.69 84 PRO A CA 1
ATOM 652 C C . PRO A 1 84 ? 0.725 -17.328 -0.13 1 96.69 84 PRO A C 1
ATOM 654 O O . PRO A 1 84 ? 1.608 -18.172 0.056 1 96.69 84 PRO A O 1
ATOM 657 N N . LYS A 1 85 ? 0.207 -16.484 0.729 1 95.44 85 LYS A N 1
ATOM 658 C CA . LYS A 1 85 ? 0.554 -16.672 2.135 1 95.44 85 LYS A CA 1
ATOM 659 C C . LYS A 1 85 ? -0.254 -17.812 2.75 1 95.44 85 LYS A C 1
ATOM 661 O O . LYS A 1 85 ? -1.422 -17.625 3.102 1 95.44 85 LYS A O 1
ATOM 666 N N . ARG A 1 86 ? 0.252 -19 2.797 1 84 86 ARG A N 1
ATOM 667 C CA . ARG A 1 86 ? -0.468 -20.172 3.283 1 84 86 ARG A CA 1
ATOM 668 C C . ARG A 1 86 ? -0.678 -20.094 4.793 1 84 86 ARG A C 1
ATOM 670 O O . ARG A 1 86 ? 0.232 -19.719 5.535 1 84 86 ARG A O 1
ATOM 677 N N . ASN A 1 87 ? -1.952 -20 5.051 1 69.06 87 ASN A N 1
ATOM 678 C CA . ASN A 1 87 ? -2.23 -20.125 6.477 1 69.06 87 ASN A CA 1
ATOM 679 C C . ASN A 1 87 ? -1.767 -21.469 7.02 1 69.06 87 ASN A C 1
ATOM 681 O O . ASN A 1 87 ? -1.961 -22.5 6.375 1 69.06 87 ASN A O 1
ATOM 685 N N . ARG A 1 88 ? -0.597 -21.516 7.695 1 58.75 88 ARG A N 1
ATOM 686 C CA . ARG A 1 88 ? -0.226 -22.797 8.273 1 58.75 88 ARG A CA 1
ATOM 687 C C . ARG A 1 88 ? -1.429 -23.469 8.93 1 58.75 88 ARG A C 1
ATOM 689 O O . ARG A 1 88 ? -2.102 -22.875 9.766 1 58.75 88 ARG A O 1
ATOM 696 N N . LYS A 1 89 ? -2.193 -24.141 8.195 1 50.84 89 LYS A N 1
ATOM 697 C CA . LYS A 1 89 ? -3.088 -25.016 8.945 1 50.84 89 LYS A CA 1
ATOM 698 C C . LYS A 1 89 ? -2.428 -25.484 10.234 1 50.84 89 LYS A C 1
ATOM 700 O O . LYS A 1 89 ? -1.22 -25.719 10.273 1 50.84 89 LYS A O 1
ATOM 705 N N . ASN A 1 90 ? -2.879 -25.125 11.383 1 42.72 90 ASN A N 1
ATOM 706 C CA . ASN A 1 90 ? -2.523 -25.812 12.625 1 42.72 90 ASN A CA 1
ATOM 707 C C . ASN A 1 90 ? -2.297 -27.297 12.398 1 42.72 90 ASN A C 1
ATOM 709 O O . ASN A 1 90 ? -3.256 -28.062 12.273 1 42.72 90 ASN A O 1
ATOM 713 N N . SER A 1 91 ? -1.544 -27.688 11.539 1 42.94 91 SER A N 1
ATOM 714 C CA . SER A 1 91 ? -1.295 -29.109 11.43 1 42.94 91 SER A CA 1
ATOM 715 C C . SER A 1 91 ? -0.883 -29.703 12.773 1 42.94 91 SER A C 1
ATOM 717 O O . SER A 1 91 ? -0.218 -30.75 12.828 1 42.94 91 SER A O 1
ATOM 719 N N . THR A 1 92 ? -0.83 -28.984 13.875 1 42.41 92 THR A N 1
ATOM 720 C CA . THR A 1 92 ? -0.4 -29.672 15.086 1 42.41 92 THR A CA 1
ATOM 721 C C . THR A 1 92 ? -1.327 -30.844 15.406 1 42.41 92 THR A C 1
ATOM 723 O O . THR A 1 92 ? -1.164 -31.5 16.438 1 42.41 92 THR A O 1
ATOM 726 N N . GLU A 1 93 ? -2.477 -30.969 14.836 1 39.12 93 GLU A N 1
ATOM 727 C CA . GLU A 1 93 ? -3.377 -31.953 15.422 1 39.12 93 GLU A CA 1
ATOM 728 C C . GLU A 1 93 ? -2.885 -33.375 15.156 1 39.12 93 GLU A C 1
ATOM 730 O O . GLU A 1 93 ? -3.197 -34.281 15.914 1 39.12 93 GLU A O 1
ATOM 735 N N . ASN A 1 94 ? -2.377 -33.781 13.945 1 39.59 94 ASN A N 1
ATOM 736 C CA . ASN A 1 94 ? -2.443 -35.188 13.594 1 39.59 94 ASN A CA 1
ATOM 737 C C . ASN A 1 94 ? -1.261 -35.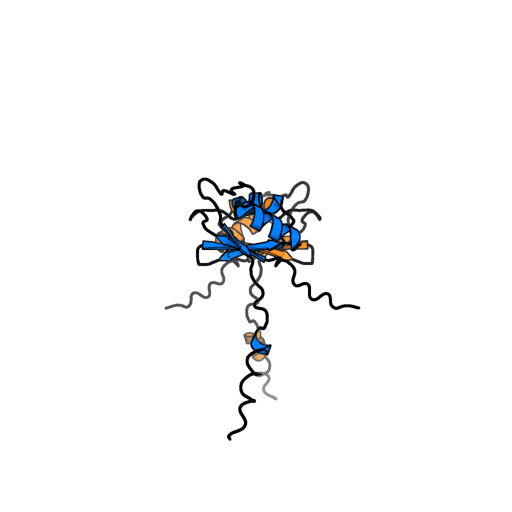969 14.156 1 39.59 94 ASN A C 1
ATOM 739 O O . ASN A 1 94 ? -1.003 -37.094 13.75 1 39.59 94 ASN A O 1
ATOM 743 N N . ALA A 1 95 ? -0.248 -35.344 14.703 1 41.03 95 ALA A N 1
ATOM 744 C CA . ALA A 1 95 ? 0.92 -36.188 14.93 1 41.03 95 ALA A CA 1
ATOM 745 C C . ALA A 1 95 ? 0.694 -37.125 16.109 1 41.03 95 ALA A C 1
ATOM 747 O O . ALA A 1 95 ? 1.562 -37.938 16.438 1 41.03 95 ALA A O 1
ATOM 748 N N . ASN A 1 96 ? -0.218 -36.781 17 1 41.25 96 ASN A N 1
ATOM 749 C CA . ASN A 1 96 ? -0.189 -37.5 18.281 1 41.25 96 ASN A CA 1
ATOM 750 C C . ASN A 1 96 ? -0.716 -38.938 18.141 1 41.25 96 ASN A C 1
ATOM 752 O O . ASN A 1 96 ? -0.841 -39.625 19.141 1 41.25 96 ASN A O 1
ATOM 756 N N . ALA A 1 97 ? -1.378 -39.281 17.031 1 41.03 97 ALA A N 1
ATOM 757 C CA . ALA A 1 97 ? -2.191 -40.5 17.188 1 41.03 97 ALA A CA 1
ATOM 758 C C . ALA A 1 97 ? -1.326 -41.75 17.125 1 41.03 97 ALA A C 1
ATOM 760 O O . ALA A 1 97 ? -1.753 -42.812 17.562 1 41.03 97 ALA A O 1
ATOM 761 N N . LYS A 1 98 ? -0.196 -41.812 16.422 1 40.56 98 LYS A N 1
ATOM 762 C CA . LYS A 1 98 ? 0.194 -43.125 15.953 1 40.56 98 LYS A CA 1
ATOM 763 C C . LYS A 1 98 ? 0.905 -43.906 17.062 1 40.56 98 LYS A C 1
ATOM 765 O O . LYS A 1 98 ? 1.427 -45 16.812 1 40.56 98 LYS A O 1
ATOM 770 N N . GLN A 1 99 ? 1.262 -43.281 18.219 1 46.06 99 GLN A N 1
ATOM 771 C CA . GLN A 1 99 ? 2.244 -44.031 18.969 1 46.06 99 GLN A CA 1
ATOM 772 C C . GLN A 1 99 ? 1.578 -45.188 19.719 1 46.06 99 GLN A C 1
ATOM 774 O O . GLN A 1 99 ? 2.234 -45.906 20.5 1 46.06 99 GLN A O 1
ATOM 779 N N . GLN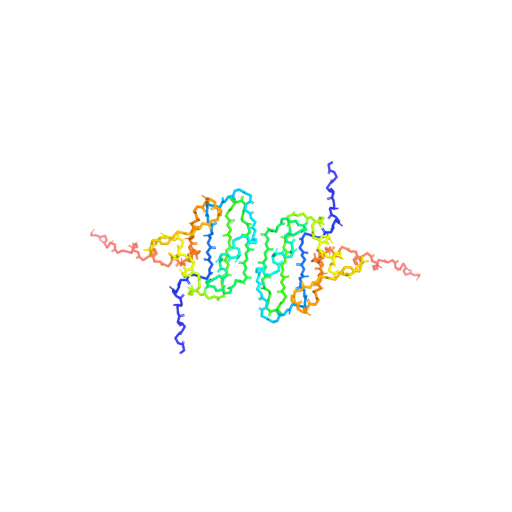 A 1 100 ? 0.214 -45.344 19.625 1 40.78 100 GLN A N 1
ATOM 780 C CA . GLN A 1 100 ? -0.336 -46.156 20.703 1 40.78 100 GLN A CA 1
ATOM 781 C C . GLN A 1 100 ? -0.036 -47.625 20.453 1 40.78 100 GLN A C 1
ATOM 783 O O . GLN A 1 100 ? -0.161 -48.469 21.375 1 40.78 100 GLN A O 1
ATOM 788 N N . SER A 1 101 ? 0.037 -48.188 19.141 1 41.53 101 SER A N 1
ATOM 789 C CA . SER A 1 101 ? -0.659 -49.469 19 1 41.53 101 SER A CA 1
ATOM 790 C C . SER A 1 101 ? 0.197 -50.625 19.5 1 41.53 101 SER A C 1
ATOM 792 O O . SER A 1 101 ? -0.313 -51.719 19.75 1 41.53 101 SER A O 1
ATOM 794 N N . LYS A 1 102 ? 1.554 -50.781 19.359 1 44.31 102 LYS A N 1
ATOM 795 C CA . LYS A 1 102 ? 1.897 -52.188 19.156 1 44.31 102 LYS A CA 1
ATOM 796 C C . LYS A 1 102 ? 1.861 -52.969 20.484 1 44.31 102 LYS A C 1
ATOM 798 O O . LYS A 1 102 ? 2.578 -52.625 21.422 1 44.31 102 LYS A O 1
ATOM 803 N N . PRO A 1 103 ? 0.766 -53.688 20.797 1 50.28 103 PRO A N 1
ATOM 804 C CA . PRO A 1 103 ? 0.706 -54.594 21.953 1 50.28 103 PRO A CA 1
ATOM 805 C C . PRO A 1 103 ? 1.883 -55.562 22.016 1 50.28 103 PRO A C 1
ATOM 807 O O . PRO A 1 103 ? 2.379 -56 20.984 1 50.28 103 PRO A O 1
ATOM 810 N N . ARG A 1 104 ? 2.811 -55.469 22.984 1 49.84 104 ARG A N 1
ATOM 811 C CA . ARG A 1 104 ? 3.949 -56.344 23.25 1 49.84 104 ARG A CA 1
ATOM 812 C C . ARG A 1 104 ? 3.514 -57.812 23.297 1 49.84 104 ARG A C 1
ATOM 814 O O . ARG A 1 104 ? 2.58 -58.156 24.016 1 49.84 104 ARG A O 1
ATOM 821 N N . LYS A 1 105 ? 3.887 -58.656 22.172 1 36.12 105 LYS A N 1
ATOM 822 C CA . LYS A 1 105 ? 3.717 -60.094 22.234 1 36.12 105 LYS A CA 1
ATOM 823 C C . LYS A 1 105 ? 4.469 -60.688 23.422 1 36.12 105 LYS A C 1
ATOM 825 O O . LYS A 1 105 ? 5.582 -60.25 23.734 1 36.12 105 LYS A O 1
ATOM 830 N N . MET B 1 1 ? 26.828 8.172 23.953 1 25.94 1 MET B N 1
ATOM 831 C CA . MET B 1 1 ? 26.109 7.766 22.75 1 25.94 1 MET B CA 1
ATOM 832 C C . MET B 1 1 ? 24.641 8.156 22.828 1 25.94 1 MET B C 1
ATOM 834 O O . MET B 1 1 ? 23.906 7.652 23.672 1 25.94 1 MET B O 1
ATOM 838 N N . SER B 1 2 ? 24.281 9.43 22.828 1 32.03 2 SER B N 1
ATOM 839 C CA . SER B 1 2 ? 23.062 10.148 23.141 1 32.03 2 SER B CA 1
ATOM 840 C C . SER B 1 2 ? 21.859 9.516 22.438 1 32.03 2 SER B C 1
ATOM 842 O O . SER B 1 2 ? 21.875 9.32 21.219 1 32.03 2 SER B O 1
ATOM 844 N N . GLU B 1 3 ? 21.266 8.555 22.969 1 35.41 3 GLU B N 1
ATOM 845 C CA . GLU B 1 3 ? 19.984 8.023 22.484 1 35.41 3 GLU B CA 1
ATOM 846 C C . GLU B 1 3 ? 19.125 9.125 21.875 1 35.41 3 GLU B C 1
ATOM 848 O O . GLU B 1 3 ? 18.734 10.062 22.562 1 35.41 3 GLU B O 1
ATOM 853 N N . GLU B 1 4 ? 19.641 9.773 20.844 1 36.81 4 GLU B N 1
ATOM 854 C CA . GLU B 1 4 ? 18.906 10.797 20.109 1 36.81 4 GLU B CA 1
ATOM 855 C C . GLU B 1 4 ? 17.406 10.539 20.141 1 36.81 4 GLU B C 1
ATOM 857 O O . GLU B 1 4 ? 16.938 9.5 19.672 1 36.81 4 GLU B O 1
ATOM 862 N N . LYS B 1 5 ? 16.703 10.602 21.219 1 43.66 5 LYS B N 1
ATOM 863 C CA . LYS B 1 5 ? 15.273 10.812 21.469 1 43.66 5 LYS B CA 1
ATOM 864 C C . LYS B 1 5 ? 14.57 11.328 20.203 1 43.66 5 LYS B C 1
ATOM 866 O O . LYS B 1 5 ? 14.695 12.5 19.859 1 43.66 5 LYS B O 1
ATOM 871 N N . THR B 1 6 ? 14.68 10.766 19.062 1 46.16 6 THR B N 1
ATOM 872 C CA . THR B 1 6 ? 14.25 11.164 17.719 1 46.16 6 THR B CA 1
ATOM 873 C C . THR B 1 6 ? 12.828 11.719 17.75 1 46.16 6 THR B C 1
ATOM 875 O O . THR B 1 6 ? 11.859 10.953 17.719 1 46.16 6 THR B O 1
ATOM 878 N N . GLY B 1 7 ? 12.414 12.523 18.656 1 58.47 7 GLY B N 1
ATOM 879 C CA . GLY B 1 7 ? 11.336 13.492 18.75 1 58.47 7 GLY B CA 1
ATOM 880 C C . GLY B 1 7 ? 10.828 13.961 17.406 1 58.47 7 GLY B C 1
ATOM 881 O O . GLY B 1 7 ? 10.164 14.992 17.312 1 58.47 7 GLY B O 1
ATOM 882 N N . GLY B 1 8 ? 11.414 13.492 16.266 1 80.25 8 GLY B N 1
ATOM 883 C CA . GLY B 1 8 ? 11.18 13.945 14.906 1 80.25 8 GLY B CA 1
ATOM 884 C C . GLY B 1 8 ? 9.805 13.57 14.391 1 80.25 8 GLY B C 1
ATOM 885 O O . GLY B 1 8 ? 9.016 12.945 15.102 1 80.25 8 GLY B O 1
ATOM 886 N N . PHE B 1 9 ? 9.32 14.172 13.406 1 92.75 9 PHE B N 1
ATOM 887 C CA . PHE B 1 9 ? 8.055 13.906 12.734 1 92.75 9 PHE B CA 1
ATOM 888 C C . PHE B 1 9 ? 7.891 12.414 12.469 1 92.75 9 PHE B C 1
ATOM 890 O O . PHE B 1 9 ? 8.836 11.734 12.07 1 92.75 9 PHE B O 1
ATOM 897 N N . PRO B 1 10 ? 6.73 11.844 12.93 1 96.44 10 PRO B N 1
ATOM 898 C CA . PRO B 1 10 ? 6.508 10.414 12.695 1 96.44 10 PRO B CA 1
ATOM 899 C C . PRO B 1 10 ? 6.641 10.031 11.219 1 96.44 10 PRO B C 1
ATOM 901 O O . PRO B 1 10 ? 6.426 10.867 10.344 1 96.44 10 PRO B O 1
ATOM 904 N N . LYS B 1 11 ? 7.035 8.766 10.977 1 97.88 11 LYS B N 1
ATOM 905 C CA . LYS B 1 11 ? 7.133 8.242 9.617 1 97.88 11 LYS B CA 1
ATOM 906 C C . LYS B 1 11 ? 5.766 7.812 9.086 1 97.88 11 LYS B C 1
ATOM 908 O O . LYS B 1 11 ? 5.59 7.617 7.887 1 97.88 11 LYS B O 1
ATOM 913 N N . THR B 1 12 ? 4.805 7.625 10.031 1 98.5 12 THR B N 1
ATOM 914 C CA . THR B 1 12 ? 3.484 7.109 9.688 1 98.5 12 THR B CA 1
ATOM 915 C C . THR B 1 12 ? 2.439 8.219 9.734 1 98.5 12 THR B C 1
ATOM 917 O O . THR B 1 12 ? 2.432 9.039 10.664 1 98.5 12 THR B O 1
ATOM 920 N N . VAL B 1 13 ? 1.651 8.227 8.727 1 98.25 13 VAL B N 1
ATOM 921 C CA . VAL B 1 13 ? 0.597 9.234 8.648 1 98.25 13 VAL B CA 1
ATOM 922 C C . VAL B 1 13 ? -0.725 8.57 8.273 1 98.25 13 VAL B C 1
ATOM 924 O O . VAL B 1 13 ? -0.739 7.453 7.746 1 98.25 13 VAL B O 1
ATOM 927 N N . PHE B 1 14 ? -1.785 9.25 8.562 1 98.31 14 PHE B N 1
ATOM 928 C CA . PHE B 1 14 ? -3.119 8.875 8.109 1 98.31 14 PHE B CA 1
ATOM 929 C C . PHE B 1 14 ? -3.637 9.859 7.07 1 98.31 14 PHE B C 1
ATOM 931 O O . PHE B 1 14 ? -3.488 11.07 7.23 1 98.31 14 PHE B O 1
ATOM 938 N N . VAL B 1 15 ? -4.172 9.289 6.066 1 98.25 15 VAL B N 1
ATOM 939 C CA . VAL B 1 15 ? -4.797 10.094 5.023 1 98.25 15 VAL B CA 1
ATOM 940 C C . VAL B 1 15 ? -6.316 10 5.137 1 98.25 15 VAL B C 1
ATOM 942 O O . VAL B 1 15 ? -6.883 8.906 5.117 1 98.25 15 VAL B O 1
ATOM 945 N N . LYS B 1 16 ? -6.949 11.117 5.203 1 97.12 16 LYS B N 1
ATOM 946 C CA . LYS B 1 16 ? -8.398 11.203 5.391 1 97.12 16 LYS B CA 1
ATOM 947 C C . LYS B 1 16 ? -9.047 12.016 4.277 1 97.12 16 LYS B C 1
ATOM 949 O O . LYS B 1 16 ? -8.359 12.617 3.453 1 97.12 16 LYS B O 1
ATOM 954 N N . ARG B 1 17 ? -10.461 11.953 4.293 1 96.44 17 ARG B N 1
ATOM 955 C CA . ARG B 1 17 ? -11.266 12.68 3.311 1 96.44 17 ARG B CA 1
ATOM 956 C C . ARG B 1 17 ? -11.047 12.125 1.907 1 96.44 17 ARG B C 1
ATOM 958 O O . ARG B 1 17 ? -10.914 12.891 0.945 1 96.44 17 ARG B O 1
ATOM 965 N N . LEU B 1 18 ? -10.906 10.906 1.887 1 97 18 LEU B N 1
ATOM 966 C CA . LEU B 1 18 ? -10.766 10.211 0.61 1 97 18 LEU B CA 1
ATOM 967 C C . LEU B 1 18 ? -12.141 9.875 0.026 1 97 18 LEU B C 1
ATOM 969 O O . LEU B 1 18 ? -13.094 9.648 0.769 1 97 18 LEU B O 1
ATOM 973 N N . PRO B 1 19 ? -12.18 9.875 -1.34 1 96.19 19 PRO B N 1
ATOM 974 C CA . PRO B 1 19 ? -13.414 9.359 -1.926 1 96.19 19 PRO B CA 1
ATOM 975 C C . PRO B 1 19 ? -13.75 7.941 -1.454 1 96.19 19 PRO B C 1
ATOM 977 O O . PRO B 1 19 ? -12.844 7.172 -1.119 1 96.19 19 PRO B O 1
ATOM 980 N N . GLU B 1 20 ? -15.008 7.578 -1.47 1 93.25 20 GLU B N 1
ATOM 981 C CA . GLU B 1 20 ? -15.438 6.273 -0.98 1 93.25 20 GLU B CA 1
ATOM 982 C C . GLU B 1 20 ? -14.844 5.145 -1.817 1 93.25 20 GLU B C 1
ATOM 984 O O . GLU B 1 20 ? -14.555 4.062 -1.299 1 93.25 20 GLU B O 1
ATOM 989 N N . ASP B 1 21 ? -14.656 5.441 -3.047 1 93.88 21 ASP B N 1
ATOM 990 C CA . ASP B 1 21 ? -14.219 4.391 -3.963 1 93.88 21 ASP B CA 1
ATOM 991 C C . ASP B 1 21 ? -12.773 4.613 -4.402 1 93.88 21 ASP B C 1
ATOM 993 O O . ASP B 1 21 ? -12.398 4.254 -5.52 1 93.88 21 ASP B O 1
ATOM 997 N N . TYR B 1 22 ? -12 5.27 -3.594 1 95.94 22 TYR B N 1
ATOM 998 C CA . TYR B 1 22 ? -10.609 5.48 -3.979 1 95.94 22 TYR B CA 1
ATOM 999 C C . TYR B 1 22 ? -9.867 4.152 -4.09 1 95.94 22 TYR B C 1
ATOM 1001 O O . TYR B 1 22 ? -10.305 3.143 -3.527 1 95.94 22 TYR B O 1
ATOM 1009 N N . THR B 1 23 ? -8.828 4.164 -4.801 1 95.56 23 THR B N 1
ATOM 1010 C CA . THR B 1 23 ? -7.949 3.004 -4.902 1 95.56 23 THR B CA 1
ATOM 1011 C C . THR B 1 23 ? -6.594 3.295 -4.27 1 95.56 23 THR B C 1
ATOM 1013 O O . THR B 1 23 ? -6.176 4.453 -4.184 1 95.56 23 THR B O 1
ATOM 1016 N N . MET B 1 24 ? -5.941 2.289 -3.82 1 96.25 24 MET B N 1
ATOM 1017 C CA . MET B 1 24 ? -4.609 2.432 -3.238 1 96.25 24 MET B CA 1
ATOM 1018 C C . MET B 1 24 ? -3.637 3.033 -4.246 1 96.25 24 MET B C 1
ATOM 1020 O O . MET B 1 24 ? -2.771 3.83 -3.879 1 96.25 24 MET B O 1
ATOM 1024 N N . THR B 1 25 ? -3.836 2.699 -5.438 1 96.56 25 THR B N 1
ATOM 1025 C CA . THR B 1 25 ? -2.965 3.168 -6.508 1 96.56 25 THR B CA 1
ATOM 1026 C C . THR B 1 25 ? -2.992 4.691 -6.602 1 96.56 25 THR B C 1
ATOM 1028 O O . THR B 1 25 ? -1.946 5.332 -6.727 1 96.56 25 THR B O 1
ATOM 1031 N N . GLU B 1 26 ? -4.191 5.289 -6.512 1 96.62 26 GLU B N 1
ATOM 1032 C CA . GLU B 1 26 ? -4.336 6.738 -6.621 1 96.62 26 GLU B CA 1
ATOM 1033 C C . GLU B 1 26 ? -3.572 7.453 -5.512 1 96.62 26 GLU B C 1
ATOM 1035 O O . GLU B 1 26 ? -2.893 8.453 -5.762 1 96.62 26 GLU B O 1
ATOM 1040 N N . VAL B 1 27 ? -3.646 6.945 -4.352 1 97.44 27 VAL B N 1
ATOM 1041 C CA . VAL B 1 27 ? -2.998 7.582 -3.211 1 97.44 27 VAL B CA 1
ATOM 1042 C C . VAL B 1 27 ? -1.49 7.348 -3.277 1 97.44 27 VAL B C 1
ATOM 1044 O O . VAL B 1 27 ? -0.702 8.25 -2.979 1 97.44 27 VAL B O 1
ATOM 1047 N N . ALA B 1 28 ? -1.102 6.133 -3.652 1 97.81 28 ALA B N 1
ATOM 1048 C CA . ALA B 1 28 ? 0.317 5.816 -3.795 1 97.81 28 ALA B CA 1
ATOM 1049 C C . ALA B 1 28 ? 0.99 6.746 -4.797 1 97.81 28 ALA B C 1
ATOM 1051 O O . ALA B 1 28 ? 2.131 7.172 -4.594 1 97.81 28 ALA B O 1
ATOM 1052 N N . GLU B 1 29 ? 0.283 7.059 -5.895 1 96.94 29 GLU B N 1
ATOM 1053 C CA . GLU B 1 29 ? 0.817 7.941 -6.926 1 96.94 29 GLU B CA 1
ATOM 1054 C C . GLU B 1 29 ? 1.096 9.336 -6.371 1 96.94 29 GLU B C 1
ATOM 1056 O O . GLU B 1 29 ? 2.076 9.977 -6.754 1 96.94 29 GLU B O 1
ATOM 1061 N N . LEU B 1 30 ? 0.292 9.734 -5.539 1 96.25 30 LEU B N 1
ATOM 1062 C CA . LEU B 1 30 ? 0.441 11.047 -4.93 1 96.25 30 LEU B CA 1
ATOM 1063 C C . LEU B 1 30 ? 1.542 11.031 -3.873 1 96.25 30 LEU B C 1
ATOM 1065 O O . LEU B 1 30 ? 2.426 11.898 -3.879 1 96.25 30 LEU B O 1
ATOM 1069 N N . ALA B 1 31 ? 1.57 10.086 -2.98 1 98 31 ALA B N 1
ATOM 1070 C CA . ALA B 1 31 ? 2.445 10.023 -1.813 1 98 31 ALA B CA 1
ATOM 1071 C C . ALA B 1 31 ? 3.891 9.758 -2.225 1 98 31 ALA B C 1
ATOM 1073 O O . ALA B 1 31 ? 4.828 10.211 -1.566 1 98 31 ALA B O 1
ATOM 1074 N N . VAL B 1 32 ? 4.066 9 -3.299 1 97.31 32 VAL B N 1
ATOM 1075 C CA . VAL B 1 32 ? 5.398 8.57 -3.713 1 97.31 32 VAL B CA 1
ATOM 1076 C C . VAL B 1 32 ? 6.234 9.789 -4.098 1 97.31 32 VAL B C 1
ATOM 1078 O O . VAL B 1 32 ? 7.469 9.742 -4.082 1 97.31 32 VAL B O 1
ATOM 1081 N N . GLN B 1 33 ? 5.574 10.914 -4.488 1 96.75 33 GLN B N 1
ATOM 1082 C CA . GLN B 1 33 ? 6.266 12.141 -4.875 1 96.75 33 GLN B CA 1
ATOM 1083 C C . GLN B 1 33 ? 7.035 12.734 -3.697 1 96.75 33 GLN B C 1
ATOM 1085 O O . GLN B 1 33 ? 7.93 13.562 -3.885 1 96.75 33 GLN B O 1
ATOM 1090 N N . TYR B 1 34 ? 6.785 12.25 -2.48 1 96.81 34 TYR B N 1
ATOM 1091 C CA . TYR B 1 34 ? 7.375 12.852 -1.29 1 96.81 34 TYR B CA 1
ATOM 1092 C C . TYR B 1 34 ? 8.414 11.922 -0.672 1 96.81 34 TYR B C 1
ATOM 1094 O O . TYR B 1 34 ? 9.148 12.32 0.239 1 96.81 34 TYR B O 1
ATOM 1102 N N . GLY B 1 35 ? 8.414 10.672 -1.166 1 97.38 35 GLY B N 1
ATOM 1103 C CA . GLY B 1 35 ? 9.414 9.742 -0.657 1 97.38 35 GLY B CA 1
ATOM 1104 C C . GLY B 1 35 ? 9.023 8.289 -0.849 1 97.38 35 GLY B C 1
ATOM 1105 O O . GLY B 1 35 ? 7.977 7.988 -1.42 1 97.38 35 GLY B O 1
ATOM 1106 N N . GLN B 1 36 ? 9.883 7.41 -0.364 1 97.19 36 GLN B N 1
ATOM 1107 C CA . GLN B 1 36 ? 9.656 5.977 -0.495 1 97.19 36 GLN B CA 1
ATOM 1108 C C . GLN B 1 36 ? 8.594 5.496 0.49 1 97.19 36 GLN B C 1
ATOM 1110 O O . GLN B 1 36 ? 8.656 5.805 1.682 1 97.19 36 GLN B O 1
ATOM 1115 N N . ILE B 1 37 ? 7.68 4.77 -0.008 1 98.38 37 ILE B N 1
ATOM 1116 C CA . ILE B 1 37 ? 6.598 4.223 0.806 1 98.38 37 ILE B CA 1
ATOM 1117 C C . ILE B 1 37 ? 6.949 2.805 1.242 1 98.38 37 ILE B C 1
ATOM 1119 O O . ILE B 1 37 ? 7.352 1.977 0.421 1 98.38 37 ILE B O 1
ATOM 1123 N N . MET B 1 38 ? 6.754 2.492 2.496 1 98.06 38 MET B N 1
ATOM 1124 C CA . MET B 1 38 ? 7.086 1.175 3.031 1 98.06 38 MET B CA 1
ATOM 1125 C C . MET B 1 38 ? 5.824 0.358 3.289 1 98.06 38 MET B C 1
ATOM 1127 O O . MET B 1 38 ? 5.859 -0.874 3.26 1 98.06 38 MET B O 1
ATOM 1131 N N . GLU B 1 39 ? 4.781 1.095 3.57 1 98.62 39 GLU B N 1
ATOM 1132 C CA . GLU B 1 39 ? 3.541 0.414 3.932 1 98.62 39 GLU B CA 1
ATOM 1133 C C . GLU B 1 39 ? 2.324 1.275 3.613 1 98.62 39 GLU B C 1
ATOM 1135 O O . GLU B 1 39 ? 2.357 2.496 3.787 1 98.62 39 GLU B O 1
ATOM 1140 N N . MET B 1 40 ? 1.299 0.646 3.182 1 98.75 40 MET B N 1
ATOM 1141 C CA . MET B 1 40 ? -0.017 1.256 3.008 1 98.75 40 MET B CA 1
ATOM 1142 C C . MET B 1 40 ? -1.121 0.302 3.453 1 98.75 40 MET B C 1
ATOM 1144 O O . MET B 1 40 ? -1.155 -0.854 3.029 1 98.75 40 MET B O 1
ATOM 1148 N N . THR B 1 41 ? -2.047 0.818 4.297 1 98.69 41 THR B N 1
ATOM 1149 C CA . THR B 1 41 ? -3.119 -0.037 4.789 1 98.69 41 THR B CA 1
ATOM 1150 C C . THR B 1 41 ? -4.441 0.725 4.832 1 98.69 41 THR B C 1
ATOM 1152 O O . THR B 1 41 ? -4.52 1.807 5.418 1 98.69 41 THR B O 1
ATOM 1155 N N . ARG B 1 42 ? -5.348 0.146 4.188 1 98.19 42 ARG B N 1
ATOM 1156 C CA . ARG B 1 42 ? -6.688 0.719 4.27 1 98.19 42 ARG B CA 1
ATOM 1157 C C . ARG B 1 42 ? -7.352 0.378 5.598 1 98.19 42 ARG B C 1
ATOM 1159 O O . ARG B 1 42 ? -7.395 -0.789 5.996 1 98.19 42 ARG B O 1
ATOM 1166 N N . MET B 1 43 ? -7.855 1.383 6.227 1 97.5 43 MET B N 1
ATOM 1167 C CA . MET B 1 43 ? -8.523 1.187 7.512 1 97.5 43 MET B CA 1
ATOM 1168 C C . MET B 1 43 ? -10.016 0.961 7.324 1 97.5 43 MET B C 1
ATOM 1170 O O . MET B 1 43 ? -10.57 1.279 6.27 1 97.5 43 MET B O 1
ATOM 1174 N N . ASP B 1 44 ? -10.656 0.49 8.312 1 95.31 44 ASP B N 1
ATOM 1175 C CA . ASP B 1 44 ? -12.078 0.168 8.258 1 95.31 44 ASP B CA 1
ATOM 1176 C C . ASP B 1 44 ? -12.922 1.435 8.148 1 95.31 44 ASP B C 1
ATOM 1178 O O . ASP B 1 44 ? -14.023 1.407 7.586 1 95.31 44 ASP B O 1
ATOM 1182 N N . ASP B 1 45 ? -12.461 2.494 8.586 1 95.94 45 ASP B N 1
ATOM 1183 C CA . ASP B 1 45 ? -13.211 3.744 8.57 1 95.94 45 ASP B CA 1
ATOM 1184 C C . ASP B 1 45 ? -13.016 4.492 7.254 1 95.94 45 ASP B C 1
ATOM 1186 O O . ASP B 1 45 ? -13.516 5.605 7.086 1 95.94 45 ASP B O 1
ATOM 1190 N N . GLY B 1 46 ? -12.273 3.924 6.352 1 95.62 46 GLY B N 1
ATOM 1191 C CA . GLY B 1 46 ? -12.086 4.531 5.047 1 95.62 46 GLY B CA 1
ATOM 1192 C C . GLY B 1 46 ? -10.797 5.316 4.934 1 95.62 46 GLY B C 1
ATOM 1193 O O . GLY B 1 46 ? -10.43 5.766 3.846 1 95.62 46 GLY B O 1
ATOM 1194 N N . ALA B 1 47 ? -10.125 5.469 6.047 1 97.75 47 ALA B N 1
ATOM 1195 C CA . ALA B 1 47 ? -8.828 6.141 6 1 97.75 47 ALA B CA 1
ATOM 1196 C C . ALA B 1 47 ? -7.738 5.199 5.504 1 97.75 47 ALA B C 1
ATOM 1198 O O . ALA B 1 47 ? -7.953 3.986 5.402 1 97.75 47 ALA B O 1
ATOM 1199 N N . LEU B 1 48 ? -6.641 5.863 5.164 1 98.56 48 LEU B N 1
ATOM 1200 C CA . LEU B 1 48 ? -5.492 5.082 4.711 1 98.56 48 LEU B CA 1
ATOM 1201 C C . LEU B 1 48 ? -4.273 5.359 5.578 1 98.56 48 LEU B C 1
ATOM 1203 O O . LEU B 1 48 ? -3.902 6.52 5.785 1 98.56 48 LEU B O 1
ATOM 1207 N N . LEU B 1 49 ? -3.672 4.32 6.066 1 98.69 49 LEU B N 1
ATOM 1208 C CA . LEU B 1 49 ? -2.402 4.426 6.773 1 98.69 49 LEU B CA 1
ATOM 1209 C C . LEU B 1 49 ? -1.229 4.32 5.809 1 98.69 49 LEU B C 1
ATOM 1211 O O . LEU B 1 49 ? -1.183 3.412 4.977 1 98.69 49 LEU B O 1
ATOM 1215 N N . ILE B 1 50 ? -0.329 5.246 5.914 1 98.81 50 ILE B N 1
ATOM 1216 C CA . ILE B 1 50 ? 0.882 5.199 5.102 1 98.81 50 ILE B CA 1
ATOM 1217 C C . ILE B 1 50 ? 2.111 5.316 6 1 98.81 50 ILE B C 1
ATOM 1219 O O . ILE B 1 50 ? 2.189 6.215 6.844 1 98.81 50 ILE B O 1
ATOM 1223 N N . ARG B 1 51 ? 3.045 4.418 5.797 1 98.69 51 ARG B N 1
ATOM 1224 C CA . ARG B 1 51 ? 4.355 4.52 6.434 1 98.69 51 ARG B CA 1
ATOM 1225 C C . ARG B 1 51 ? 5.441 4.809 5.406 1 98.69 51 ARG B C 1
ATOM 1227 O O . ARG B 1 51 ? 5.668 4.016 4.488 1 98.69 51 ARG B O 1
ATOM 1234 N N . PHE B 1 52 ? 6.125 5.898 5.648 1 98.25 52 PHE B N 1
ATOM 1235 C CA . PHE B 1 52 ? 7.25 6.258 4.793 1 98.25 52 PHE B CA 1
ATOM 1236 C C . PHE B 1 52 ? 8.555 5.703 5.352 1 98.25 52 PHE B C 1
ATOM 1238 O O . PHE B 1 52 ? 8.625 5.34 6.527 1 98.25 52 PHE B O 1
ATOM 1245 N N . GLU B 1 53 ? 9.5 5.613 4.484 1 97.38 53 GLU B N 1
ATOM 1246 C CA . GLU B 1 53 ? 10.828 5.215 4.926 1 97.38 53 GLU B CA 1
ATOM 1247 C C . GLU B 1 53 ? 11.461 6.285 5.812 1 97.38 53 GLU B C 1
ATOM 1249 O O . GLU B 1 53 ? 12.125 5.969 6.801 1 97.38 53 GLU B O 1
ATOM 1254 N N . GLU B 1 54 ? 11.203 7.574 5.5 1 97.19 54 GLU B N 1
ATOM 1255 C CA . GLU B 1 54 ? 11.82 8.688 6.199 1 97.19 54 GLU B CA 1
ATOM 1256 C C . GLU B 1 54 ? 10.773 9.602 6.836 1 97.19 54 GLU B C 1
ATOM 1258 O O . GLU B 1 54 ? 9.727 9.859 6.234 1 97.19 54 GLU B O 1
ATOM 1263 N N . SER B 1 55 ? 11.148 10.188 7.953 1 96.88 55 SER B N 1
ATOM 1264 C CA . 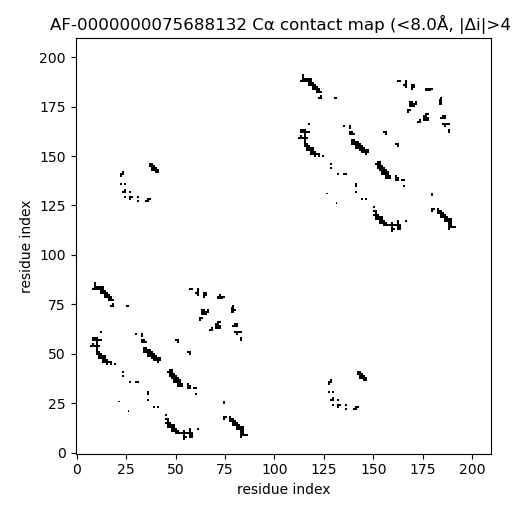SER B 1 55 ? 10.25 11.109 8.641 1 96.88 55 SER B CA 1
ATOM 1265 C C . SER B 1 55 ? 10.031 12.383 7.828 1 96.88 55 SER B C 1
ATOM 1267 O O . SER B 1 55 ? 8.938 12.945 7.832 1 96.88 55 SER B O 1
ATOM 1269 N N . ASP B 1 56 ? 11.094 12.805 7.148 1 96.69 56 ASP B N 1
ATOM 1270 C CA . ASP B 1 56 ? 11.008 14.023 6.344 1 96.69 56 ASP B CA 1
ATOM 1271 C C . ASP B 1 56 ? 9.984 13.859 5.219 1 96.69 56 ASP B C 1
ATOM 1273 O O . ASP B 1 56 ? 9.305 14.82 4.852 1 96.69 56 ASP B O 1
ATOM 1277 N N . SER B 1 57 ? 9.891 12.719 4.625 1 97.62 57 SER B N 1
ATOM 1278 C CA . SER B 1 57 ? 8.914 12.438 3.58 1 97.62 57 SER B CA 1
ATOM 1279 C C . SER B 1 57 ? 7.488 12.562 4.113 1 97.62 57 SER B C 1
ATOM 1281 O O . SER B 1 57 ? 6.633 13.188 3.477 1 97.62 57 SER B O 1
ATOM 1283 N N . ALA B 1 58 ? 7.328 11.977 5.281 1 97.5 58 ALA B N 1
ATOM 1284 C CA . ALA B 1 58 ? 6.02 12.055 5.926 1 97.5 58 ALA B CA 1
ATOM 1285 C C . ALA B 1 58 ? 5.637 13.5 6.219 1 97.5 58 ALA B C 1
ATOM 1287 O O . ALA B 1 58 ? 4.5 13.914 5.98 1 97.5 58 ALA B O 1
ATOM 1288 N N . LYS B 1 59 ? 6.613 14.18 6.738 1 95.44 59 LYS B N 1
ATOM 1289 C CA . LYS B 1 59 ? 6.383 15.586 7.047 1 95.44 59 LYS B CA 1
ATOM 1290 C C . LYS B 1 59 ? 6.027 16.375 5.785 1 95.44 59 LYS B C 1
ATOM 1292 O O . LYS B 1 59 ? 5.09 17.172 5.793 1 95.44 59 LYS B O 1
ATOM 1297 N N . GLY B 1 60 ? 6.797 16.188 4.754 1 94.5 60 GLY B N 1
ATOM 1298 C CA . GLY B 1 60 ? 6.512 16.859 3.5 1 94.5 60 GLY B CA 1
ATOM 1299 C C . GLY B 1 60 ? 5.121 16.578 2.965 1 94.5 60 GLY B C 1
ATOM 1300 O O . GLY B 1 60 ? 4.434 17.484 2.494 1 94.5 60 GLY B O 1
ATOM 1301 N N . PHE B 1 61 ? 4.723 15.312 3.023 1 96.56 61 PHE B N 1
ATOM 1302 C CA . PHE B 1 61 ? 3.398 14.891 2.582 1 96.56 61 PHE B CA 1
ATOM 1303 C C . PHE B 1 61 ? 2.312 15.547 3.434 1 96.56 61 PHE B C 1
ATOM 1305 O O . PHE B 1 61 ? 1.319 16.047 2.904 1 96.56 61 PHE B O 1
ATOM 1312 N N . THR B 1 62 ? 2.527 15.555 4.691 1 95.69 62 THR B N 1
ATOM 1313 C CA . THR B 1 62 ? 1.589 16.156 5.629 1 95.69 62 THR B CA 1
ATOM 1314 C C . THR B 1 62 ? 1.46 17.656 5.375 1 95.69 62 THR B C 1
ATOM 1316 O O . THR B 1 62 ? 0.35 18.203 5.316 1 95.69 62 THR B O 1
ATOM 1319 N N . ASP B 1 63 ? 2.598 18.328 5.191 1 93.25 63 ASP B N 1
ATOM 1320 C CA . ASP B 1 63 ? 2.613 19.766 4.965 1 93.25 63 ASP B CA 1
ATOM 1321 C C . ASP B 1 63 ? 1.906 20.125 3.658 1 93.25 63 ASP B C 1
ATOM 1323 O O . ASP B 1 63 ? 1.182 21.125 3.592 1 93.25 63 ASP B O 1
ATOM 1327 N N . ALA B 1 64 ? 2.141 19.328 2.68 1 92.88 64 ALA B N 1
ATOM 1328 C CA . ALA B 1 64 ? 1.532 19.578 1.375 1 92.88 64 ALA B CA 1
ATOM 1329 C C . ALA B 1 64 ? 0.012 19.484 1.449 1 92.88 64 ALA B C 1
ATOM 1331 O O . ALA B 1 64 ? -0.702 20.25 0.795 1 92.88 64 ALA B O 1
ATOM 1332 N N . ALA B 1 65 ? -0.468 18.578 2.186 1 93.19 65 ALA B N 1
ATOM 1333 C CA . ALA B 1 65 ? -1.906 18.344 2.291 1 93.19 65 ALA B CA 1
ATOM 1334 C C . ALA B 1 65 ? -2.566 19.391 3.184 1 93.19 65 ALA B C 1
ATOM 1336 O O . ALA B 1 65 ? -3.777 19.609 3.107 1 93.19 65 ALA B O 1
ATOM 1337 N N . SER B 1 66 ? -1.884 19.891 4.102 1 86.75 66 SER B N 1
ATOM 1338 C CA . SER B 1 66 ? -2.416 20.828 5.07 1 86.75 66 SER B CA 1
ATOM 1339 C C . SER B 1 66 ? -2.643 22.203 4.438 1 86.75 66 SER B C 1
ATOM 1341 O O . SER B 1 66 ? -3.32 23.047 5.016 1 86.75 66 SER B O 1
ATOM 1343 N N . GLY B 1 67 ? -2.273 22.438 3.307 1 79 67 GLY B N 1
ATOM 1344 C CA . GLY B 1 67 ? -2.449 23.734 2.668 1 79 67 GLY B CA 1
ATOM 1345 C C . GLY B 1 67 ? -1.477 24.781 3.166 1 79 67 GLY B C 1
ATOM 1346 O O . GLY B 1 67 ? -1.596 25.953 2.822 1 79 67 GLY B O 1
ATOM 1347 N N . LYS B 1 68 ? -0.675 24.516 4.07 1 70.44 68 LYS B N 1
ATOM 1348 C CA . LYS B 1 68 ? 0.246 25.484 4.637 1 70.44 68 LYS B CA 1
ATOM 1349 C C . LYS B 1 68 ? 0.901 26.328 3.541 1 70.44 68 LYS B C 1
ATOM 1351 O O . LYS B 1 68 ? 1.103 27.531 3.707 1 70.44 68 LYS B O 1
ATOM 1356 N N . LYS B 1 69 ? 1.159 25.922 2.424 1 67.81 69 LYS B N 1
ATOM 1357 C CA . LYS B 1 69 ? 1.81 26.703 1.371 1 67.81 69 LYS B CA 1
ATOM 1358 C C . LYS B 1 69 ? 0.858 26.938 0.203 1 67.81 69 LYS B C 1
ATOM 1360 O O . LYS B 1 69 ? 1.299 27.156 -0.928 1 67.81 69 LYS B O 1
ATOM 1365 N N . GLY B 1 70 ? -0.448 26.906 0.598 1 75.56 70 GLY B N 1
ATOM 1366 C CA . GLY B 1 70 ? -1.42 27.109 -0.466 1 75.56 70 GLY B CA 1
ATOM 1367 C C . GLY B 1 70 ? -1.619 25.875 -1.323 1 75.56 70 GLY B C 1
ATOM 1368 O O . GLY B 1 70 ? -2.4 25.891 -2.275 1 75.56 70 GLY B O 1
ATOM 1369 N N . LYS B 1 71 ? -0.865 24.938 -0.893 1 76.69 71 LYS B N 1
ATOM 1370 C CA . LYS B 1 71 ? -0.992 23.703 -1.664 1 76.69 71 LYS B CA 1
ATOM 1371 C C . LYS B 1 71 ? -2.131 22.828 -1.133 1 76.69 71 LYS B C 1
ATOM 1373 O O . LYS B 1 71 ? -2.348 22.766 0.079 1 76.69 71 LYS B O 1
ATOM 1378 N N . VAL B 1 72 ? -2.982 22.438 -2.062 1 84.38 72 VAL B N 1
ATOM 1379 C CA . VAL B 1 72 ? -4.039 21.5 -1.703 1 84.38 72 VAL B CA 1
ATOM 1380 C C . VAL B 1 72 ? -3.844 20.188 -2.463 1 84.38 72 VAL B C 1
ATOM 1382 O O . VAL B 1 72 ? -3.67 20.203 -3.686 1 84.38 72 VAL B O 1
ATOM 1385 N N . LEU B 1 73 ? -3.713 19.156 -1.676 1 93.06 73 LEU B N 1
ATOM 1386 C CA . LEU B 1 73 ? -3.65 17.859 -2.332 1 93.06 73 LEU B CA 1
ATOM 1387 C C . LEU B 1 73 ? -5.047 17.266 -2.504 1 93.06 73 LEU B C 1
ATOM 1389 O O . LEU B 1 73 ? -5.871 17.328 -1.589 1 93.06 73 LEU B O 1
ATOM 1393 N N . LYS B 1 74 ? -5.172 16.812 -3.738 1 93.75 74 LYS B N 1
ATOM 1394 C CA . LYS B 1 74 ? -6.492 16.281 -4.055 1 93.75 74 LYS B CA 1
ATOM 1395 C C . LYS B 1 74 ? -6.398 14.875 -4.633 1 93.75 74 LYS B C 1
ATOM 1397 O O . LYS B 1 74 ? -5.441 14.555 -5.34 1 93.75 74 LYS B O 1
ATOM 1402 N N . ILE B 1 75 ? -7.34 14.125 -4.289 1 94.88 75 ILE B N 1
ATOM 1403 C CA . ILE B 1 75 ? -7.656 12.883 -4.992 1 94.88 75 ILE B CA 1
ATOM 1404 C C . ILE B 1 75 ? -8.992 13.031 -5.719 1 94.88 75 ILE B C 1
ATOM 1406 O O . ILE B 1 75 ? -10.039 13.172 -5.086 1 94.88 75 ILE B O 1
ATOM 1410 N N . ARG B 1 76 ? -8.891 13.086 -7.02 1 93.56 76 ARG B N 1
ATOM 1411 C CA . ARG B 1 76 ? -10.055 13.43 -7.82 1 93.56 76 ARG B CA 1
ATOM 1412 C C . ARG B 1 76 ? -10.656 14.766 -7.379 1 93.56 76 ARG B C 1
ATOM 1414 O O . ARG B 1 76 ? -9.984 15.797 -7.441 1 93.56 76 ARG B O 1
ATOM 1421 N N . ASP B 1 77 ? -11.805 14.789 -6.926 1 92.44 77 ASP B N 1
ATOM 1422 C CA . ASP B 1 77 ? -12.43 16.047 -6.555 1 92.44 77 ASP B CA 1
ATOM 1423 C C . ASP B 1 77 ? -12.445 16.219 -5.035 1 92.44 77 ASP B C 1
ATOM 1425 O O . ASP B 1 77 ? -13.055 17.172 -4.523 1 92.44 77 ASP B O 1
ATOM 1429 N N . SER B 1 78 ? -11.68 15.359 -4.355 1 94.5 78 SER B N 1
ATOM 1430 C CA . SER B 1 78 ? -11.672 15.406 -2.898 1 94.5 78 SER B CA 1
ATOM 1431 C C . SER B 1 78 ? -10.336 15.906 -2.365 1 94.5 78 SER B C 1
ATOM 1433 O O . SER B 1 78 ? -9.289 15.344 -2.678 1 94.5 78 SER B O 1
ATOM 1435 N N . GLN B 1 79 ? -10.383 17 -1.62 1 94 79 GLN B N 1
ATOM 1436 C CA . GLN B 1 79 ? -9.188 17.453 -0.928 1 94 79 GLN B CA 1
ATOM 1437 C C . GLN B 1 79 ? -8.852 16.547 0.247 1 94 79 GLN B C 1
ATOM 1439 O O . GLN B 1 79 ? -9.688 16.312 1.119 1 94 79 GLN B O 1
ATOM 1444 N N . ILE B 1 80 ? -7.586 16.109 0.229 1 96.31 80 ILE B N 1
ATOM 1445 C CA . ILE B 1 80 ? -7.258 15.141 1.272 1 96.31 80 ILE B CA 1
ATOM 1446 C C . ILE B 1 80 ? -6.664 15.867 2.479 1 96.31 80 ILE B C 1
ATOM 1448 O O . ILE B 1 80 ? -6.219 17.016 2.363 1 96.31 80 ILE B O 1
ATOM 1452 N N . TYR B 1 81 ? -6.789 15.156 3.623 1 94.88 81 TYR B N 1
ATOM 1453 C CA . TYR B 1 81 ? -6.23 15.594 4.898 1 94.88 81 TYR B CA 1
ATOM 1454 C C . TYR B 1 81 ? -5.285 14.539 5.465 1 94.88 81 TYR B C 1
ATOM 1456 O O . TYR B 1 81 ? -5.598 13.352 5.465 1 94.88 81 TYR B O 1
ATOM 1464 N N . VAL B 1 82 ? -4.086 15.047 5.848 1 97.31 82 VAL B N 1
ATOM 1465 C CA . VAL B 1 82 ? -3.08 14.094 6.324 1 97.31 82 VAL B CA 1
ATOM 1466 C C . VAL B 1 82 ? -2.689 14.438 7.762 1 97.31 82 VAL B C 1
ATOM 1468 O O . VAL B 1 82 ? -2.342 15.586 8.062 1 97.31 82 VAL B O 1
ATOM 1471 N N . ILE B 1 83 ? -2.658 13.469 8.648 1 96.06 83 ILE B N 1
ATOM 1472 C CA . ILE B 1 83 ? -2.312 13.695 10.047 1 96.06 83 ILE B CA 1
ATOM 1473 C C . ILE B 1 83 ? -1.267 12.68 10.492 1 96.06 83 ILE B C 1
ATOM 1475 O O . ILE B 1 83 ? -1.372 11.492 10.172 1 96.06 83 ILE B O 1
ATOM 1479 N N . PRO B 1 84 ? -0.252 13.117 11.109 1 96.69 84 PRO B N 1
ATOM 1480 C CA . PRO B 1 84 ? 0.778 12.188 11.57 1 96.69 84 PRO B CA 1
ATOM 1481 C C . PRO B 1 84 ? 0.287 11.273 12.688 1 96.69 84 PRO B C 1
ATOM 1483 O O . PRO B 1 84 ? -0.562 11.672 13.492 1 96.69 84 PRO B O 1
ATOM 1486 N N . LYS B 1 85 ? 0.823 10.078 12.594 1 95.38 85 LYS B N 1
ATOM 1487 C CA . LYS B 1 85 ? 0.562 9.148 13.688 1 95.38 85 LYS B CA 1
ATOM 1488 C C . LYS B 1 85 ? 1.439 9.461 14.898 1 95.38 85 LYS B C 1
ATOM 1490 O O . LYS B 1 85 ? 2.619 9.109 14.922 1 95.38 85 LYS B O 1
ATOM 1495 N N . ARG B 1 86 ? 0.976 10.195 15.852 1 83.5 86 ARG B N 1
ATOM 1496 C CA . ARG B 1 86 ? 1.757 10.625 17 1 83.5 86 ARG B CA 1
ATOM 1497 C C . ARG B 1 86 ? 2.057 9.453 17.938 1 83.5 86 ARG B C 1
ATOM 1499 O O . ARG B 1 86 ? 1.183 8.625 18.188 1 83.5 86 ARG B O 1
ATOM 1506 N N . ASN B 1 87 ? 3.34 9.211 17.938 1 69.5 87 ASN B N 1
ATOM 1507 C CA . ASN B 1 87 ? 3.701 8.242 18.969 1 69.5 87 ASN B CA 1
ATOM 1508 C C . ASN B 1 87 ? 3.322 8.734 20.359 1 69.5 87 ASN B C 1
ATOM 1510 O O . ASN B 1 87 ? 3.516 9.906 20.688 1 69.5 87 ASN B O 1
ATOM 1514 N N . ARG B 1 88 ? 2.191 8.25 20.891 1 58.59 88 ARG B N 1
ATOM 1515 C CA . ARG B 1 88 ? 1.913 8.672 22.266 1 58.59 88 ARG B CA 1
ATOM 1516 C C . ARG B 1 88 ? 3.176 8.633 23.109 1 58.59 88 ARG B C 1
ATOM 1518 O O . ARG B 1 88 ? 3.869 7.613 23.156 1 58.59 88 ARG B O 1
ATOM 1525 N N . LYS B 1 89 ? 3.924 9.633 23.062 1 50.53 89 LYS B N 1
ATOM 1526 C CA . LYS B 1 89 ? 4.895 9.641 24.156 1 50.53 89 LYS B CA 1
ATOM 1527 C C . LYS B 1 89 ? 4.324 8.977 25.406 1 50.53 89 LYS B C 1
ATOM 1529 O O . LYS B 1 89 ? 3.133 9.109 25.688 1 50.53 89 LYS B O 1
ATOM 1534 N N . ASN B 1 90 ? 4.789 7.852 25.812 1 42.91 90 ASN B N 1
ATOM 1535 C CA . ASN B 1 90 ? 4.523 7.371 27.156 1 42.91 90 ASN B CA 1
ATOM 1536 C C . ASN B 1 90 ? 4.375 8.531 28.141 1 42.91 90 ASN B C 1
ATOM 1538 O O . ASN B 1 90 ? 5.371 9.102 28.578 1 42.91 90 ASN B O 1
ATOM 1542 N N . SER B 1 91 ? 3.6 9.43 27.922 1 42.59 91 SER B N 1
ATOM 1543 C CA . SER B 1 91 ? 3.418 10.453 28.953 1 42.59 91 SER B CA 1
ATOM 1544 C C . SER B 1 91 ? 3.084 9.828 30.297 1 42.59 91 SER B C 1
ATOM 1546 O O . SER B 1 91 ? 2.484 10.477 31.156 1 42.59 91 SER B O 1
ATOM 1548 N N . THR B 1 92 ? 3.045 8.531 30.469 1 42.09 92 THR B N 1
ATOM 1549 C CA . THR B 1 92 ? 2.713 8.07 31.812 1 42.09 92 THR B CA 1
ATOM 1550 C C . THR B 1 92 ? 3.689 8.633 32.844 1 42.09 92 THR B C 1
ATOM 1552 O O . THR B 1 92 ? 3.598 8.32 34.031 1 42.09 92 THR B O 1
ATOM 1555 N N . GLU B 1 93 ? 4.805 9.164 32.469 1 39.03 93 GLU B N 1
ATOM 1556 C CA . GLU B 1 93 ? 5.762 9.414 33.531 1 39.03 93 GLU B CA 1
ATOM 1557 C C . GLU B 1 93 ? 5.297 10.555 34.438 1 39.03 93 GLU B C 1
ATOM 1559 O O . GLU B 1 93 ? 5.621 10.578 35.625 1 39.03 93 GLU B O 1
ATOM 1564 N N . ASN B 1 94 ? 4.742 11.711 33.938 1 39.62 94 ASN B N 1
ATOM 1565 C CA . ASN B 1 94 ? 4.832 12.922 34.75 1 39.62 94 ASN B CA 1
ATOM 1566 C C . ASN B 1 94 ? 3.699 13 35.75 1 39.62 94 ASN B C 1
ATOM 1568 O O . ASN B 1 94 ? 3.447 14.062 36.344 1 39.62 94 ASN B O 1
ATOM 1572 N N . ALA B 1 95 ? 2.699 12.125 35.688 1 41.16 95 ALA B N 1
ATOM 1573 C CA . ALA B 1 95 ? 1.573 12.484 36.531 1 41.16 95 ALA B CA 1
ATOM 1574 C C . ALA B 1 95 ? 1.922 12.281 38 1 41.16 95 ALA B C 1
ATOM 1576 O O . ALA B 1 95 ? 1.104 12.555 38.906 1 41.16 95 ALA B O 1
ATOM 1577 N N . ASN B 1 96 ? 2.887 11.414 38.281 1 41.19 96 ASN B N 1
ATOM 1578 C CA . ASN B 1 96 ? 2.988 10.969 39.656 1 41.19 96 ASN B CA 1
ATOM 1579 C C . ASN B 1 96 ? 3.555 12.062 40.562 1 41.19 96 ASN B C 1
ATOM 1581 O O . ASN B 1 96 ? 3.877 11.812 41.719 1 41.19 96 ASN B O 1
ATOM 1585 N N . ALA B 1 97 ? 4.121 13.164 40 1 41.12 97 ALA B N 1
ATOM 1586 C CA . ALA B 1 97 ? 4.988 13.914 40.875 1 41.12 97 ALA B CA 1
ATOM 1587 C C . ALA B 1 97 ? 4.164 14.766 41.844 1 41.12 97 ALA B C 1
ATOM 1589 O O . ALA B 1 97 ? 4.668 15.195 42.906 1 41.12 97 ALA B O 1
ATOM 1590 N N . LYS B 1 98 ? 2.973 15.258 41.5 1 40.91 98 LYS B N 1
ATOM 1591 C CA . LYS B 1 98 ? 2.572 16.484 42.188 1 40.91 98 LYS B CA 1
ATOM 1592 C C . LYS B 1 98 ? 2.01 16.172 43.594 1 40.91 98 LYS B C 1
ATOM 1594 O O . LYS B 1 98 ? 1.51 17.078 44.281 1 40.91 98 LYS B O 1
ATOM 1599 N N . GLN B 1 99 ? 1.726 14.867 43.906 1 46.41 99 GLN B N 1
ATOM 1600 C CA . GLN B 1 99 ? 0.85 14.82 45.062 1 46.41 99 GLN B CA 1
ATOM 1601 C C . GLN B 1 99 ? 1.63 15.078 46.344 1 46.41 99 GLN B C 1
ATOM 1603 O O . GLN B 1 99 ? 1.074 14.992 47.438 1 46.41 99 GLN B O 1
ATOM 1608 N N . GLN B 1 100 ? 3.004 15.219 46.25 1 41.16 100 GLN B N 1
ATOM 1609 C CA . GLN B 1 100 ? 3.664 15 47.531 1 41.16 100 GLN B CA 1
ATOM 1610 C C . GLN B 1 100 ? 3.494 16.219 48.438 1 41.16 100 GLN B C 1
ATOM 1612 O O . GLN B 1 100 ? 3.908 16.188 49.594 1 41.16 100 GLN B O 1
ATOM 1617 N N . SER B 1 101 ? 3.205 17.5 47.906 1 40.94 101 SER B N 1
ATOM 1618 C CA . SER B 1 101 ? 3.928 18.578 48.594 1 40.94 101 SER B CA 1
ATOM 1619 C C . SER B 1 101 ? 3.312 18.875 49.969 1 40.94 101 SER B C 1
ATOM 1621 O O . SER B 1 101 ? 3.99 19.406 50.844 1 40.94 101 SER B O 1
ATOM 1623 N N . LYS B 1 102 ? 1.962 19.047 50.219 1 44.16 102 LYS B N 1
ATOM 1624 C CA . LYS B 1 102 ? 1.711 20.125 51.156 1 44.16 102 LYS B CA 1
ATOM 1625 C C . LYS B 1 102 ? 1.988 19.688 52.594 1 44.16 102 LYS B C 1
ATOM 1627 O O . LYS B 1 102 ? 1.382 18.719 53.062 1 44.16 102 LYS B O 1
ATOM 1632 N N . PRO B 1 103 ? 3.17 20 53.188 1 50.38 103 PRO B N 1
ATOM 1633 C CA . PRO B 1 103 ? 3.473 19.734 54.594 1 50.38 103 PRO B CA 1
ATOM 1634 C C . PRO B 1 103 ? 2.395 20.266 55.531 1 50.38 103 PRO B C 1
ATOM 1636 O O . PRO B 1 103 ? 1.772 21.281 55.25 1 50.38 103 PRO B O 1
ATOM 1639 N N . ARG B 1 104 ? 1.608 19.438 56.281 1 50.72 104 ARG B N 1
ATOM 1640 C CA . ARG B 1 104 ? 0.59 19.766 57.25 1 50.72 104 ARG B CA 1
ATOM 1641 C C . ARG B 1 104 ? 1.124 20.781 58.281 1 50.72 104 ARG B C 1
ATOM 1643 O O . ARG B 1 104 ? 2.193 20.578 58.844 1 50.72 104 ARG B O 1
ATOM 1650 N N . LYS B 1 105 ? 0.653 22.141 58.188 1 36.78 105 LYS B N 1
ATOM 1651 C CA . LYS B 1 105 ? 0.965 23.078 59.281 1 36.78 105 LYS B CA 1
ATOM 1652 C C . LYS B 1 105 ? 0.517 22.531 60.625 1 36.78 105 LYS B C 1
ATOM 1654 O O . LYS B 1 105 ? -0.549 21.922 60.75 1 36.78 105 LYS B O 1
#

Sequence (210 aa):
MSEEKTGGFPKTVFVKRLPEDYTMTEVAELAVQYGQIMEMTRMDDGALLIRFEESDSAKGFTDAASGKKGKVLKIRDSQIYVIPKRNRKNSTENANAKQQSKPRKMSEEKTGGFPKTVFVKRLPEDYTMTEVAELAVQYGQIMEMTRMDDGALLIRFEESDSAKGFTDAASGKKGKVLKIRDSQIYVIPKRNRKNSTENANAKQQSKPRK

Secondary structure (DSSP, 8-state):
-------PPPSEEEEES--TT--HHHHHHHHGGGS-EEEEEE-TTS-EEEEESSHHHHHHHHHHHHTTTS---EETTEE-EEEE------GGGGGGSGGG-----/-------PPPSEEEEES--TT--HHHHHHHHGGGS-EEEEEE-TTS-EEEEESSHHHHHHHHHHHHTTTS---EETTEE-EEEE------GGGGGGSGGG-----

Solvent-accessible surface area (backbone atoms only — not comparable to full-atom values): 12187 Å² total; per-residue (Å²): 130,76,75,71,74,76,83,60,60,43,31,32,33,35,41,33,61,59,58,93,79,63,52,64,39,65,52,38,60,59,53,48,78,45,37,61,66,38,32,39,35,60,44,94,88,65,32,34,41,37,29,32,74,41,31,68,25,32,44,50,48,29,45,41,24,64,30,78,80,75,34,72,36,62,54,87,93,26,62,34,42,45,47,68,48,72,72,75,66,79,65,76,70,73,73,72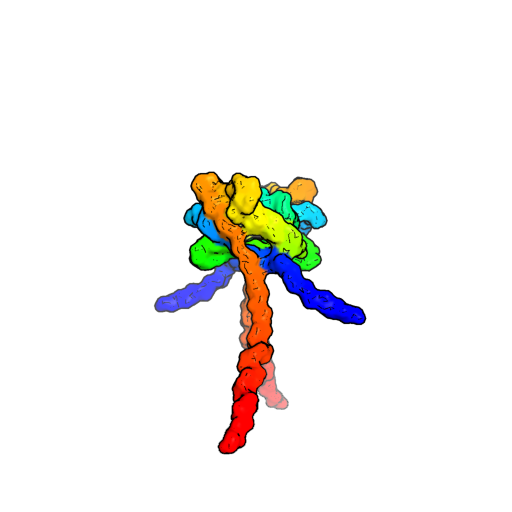,66,75,80,73,67,83,78,83,128,133,76,77,71,74,75,81,61,61,43,32,33,32,37,41,34,60,60,56,94,80,65,52,63,40,65,52,36,60,58,52,48,78,44,38,59,66,38,32,38,35,58,44,94,88,65,32,34,39,37,29,35,75,40,31,67,27,32,44,50,47,28,45,42,25,66,31,78,81,75,33,74,35,61,54,86,92,27,63,32,42,45,45,70,50,72,72,74,65,79,63,77,69,72,72,73,65,73,80,72,66,82,74,83,130